Protein AF-A0A0A9X0N5-F1 (afdb_monomer_lite)

Organism: Lygus hesperus (NCBI:txid30085)

Radius of gyration: 35.23 Å; chains: 1; bounding box: 66×44×112 Å

Foldseek 3Di:
DDDDDDDDDDDDDDDDPVVVVVCCCAPPVVCDGNRHHPVVVVVVVVVVVVVVVVVVVVVVVVVVVVVVVDDPPDGPAFACRDPCHQDWDKDKPPQDDPVPNVDPDDDDDLVVCPCVVRLVSVCVVCCCQVPPDPQLVVQEDDDDPVDPPDDPRHDHRDDPVPVPPCDSVNSCVVNVVPHDMDMDTDDGPPHDDDDDLDLVPDDPPPDPVVSVVVVVVCVVCVPVSVVD

Sequence (228 aa):
MGDKKEEFYTRPPKVSGWQSFSTFLWNSETNQFLGRTCSSWAKILLFYFIFYVALISFFFGLLALFYQTLDFHTPKWTLSKSLIGSNPGLGFRPMPPDSHVESTLIWYKMADENYVPWVEKLDEFLKPYTEPSKDTEAHAVNCDYSDTQDGPEKVCKVDVGNWTPCVKESKYNYDKGAPCIFLKLNKIFDWVPEFYNDTEKLPKNMPQDLKDHINGEKNHNAKAVSEM

InterPro domains:
  IPR000402 Sodium/potassium-transporting ATPase subunit beta [PF00287] (17-217)
  IPR000402 Sodium/potassium-transporting ATPase subunit beta [PS00390] (21-41)
  IPR000402 Sodium/potassium-transporting ATPase subunit beta [PTHR11523] (14-208)
  IPR038702 Sodium/potassium-transporting ATPase subunit beta superfamily [G3DSA:2.60.40.1660] (13-227)

Structure (mmCIF, N/CA/C/O backbone):
data_AF-A0A0A9X0N5-F1
#
_entry.id   AF-A0A0A9X0N5-F1
#
loop_
_atom_site.group_PDB
_atom_site.id
_atom_site.type_symbol
_atom_site.label_atom_id
_atom_site.label_alt_id
_atom_site.label_comp_id
_atom_site.label_asym_id
_atom_site.label_entity_id
_atom_site.label_seq_id
_atom_site.pdbx_PDB_ins_code
_atom_site.Cartn_x
_atom_site.Cartn_y
_atom_site.Cartn_z
_atom_site.occupancy
_atom_site.B_iso_or_equiv
_atom_site.auth_seq_id
_atom_site.auth_comp_id
_atom_site.auth_asym_id
_atom_site.auth_atom_id
_atom_site.pdbx_PDB_model_num
ATOM 1 N N . MET A 1 1 ? -35.836 12.467 75.126 1.00 39.03 1 MET A N 1
ATOM 2 C CA . MET A 1 1 ? -34.573 13.159 75.456 1.00 39.03 1 MET A CA 1
ATOM 3 C C . MET A 1 1 ? -33.452 12.138 75.378 1.00 39.03 1 MET A C 1
ATOM 5 O O . MET A 1 1 ? -33.372 11.283 76.245 1.00 39.03 1 MET A O 1
ATOM 9 N N . GLY A 1 2 ? -32.679 12.158 74.293 1.00 42.94 2 GLY A N 1
ATOM 10 C CA . GLY A 1 2 ? -31.473 11.349 74.125 1.00 42.94 2 GLY A CA 1
ATOM 11 C C . GLY A 1 2 ? -30.361 12.294 73.690 1.00 42.94 2 GLY A C 1
ATOM 12 O O . GLY A 1 2 ? -30.475 12.920 72.639 1.00 42.94 2 GLY A O 1
ATOM 13 N N . ASP A 1 3 ? -29.381 12.466 74.566 1.00 45.38 3 ASP A N 1
ATOM 14 C CA . ASP A 1 3 ? -28.315 13.463 74.507 1.00 45.38 3 ASP A CA 1
ATOM 15 C C . ASP A 1 3 ? -27.373 13.182 73.321 1.00 45.38 3 ASP A C 1
ATOM 17 O O . ASP A 1 3 ? -26.755 12.116 73.250 1.00 45.38 3 ASP A O 1
ATOM 21 N N . LYS A 1 4 ? -27.275 14.109 72.359 1.00 49.50 4 LYS A N 1
ATOM 22 C CA . LYS A 1 4 ? -26.260 14.048 71.296 1.00 49.50 4 LYS A CA 1
ATOM 23 C C . LYS A 1 4 ? -24.976 14.656 71.852 1.00 49.50 4 LYS A C 1
ATOM 25 O O . LYS A 1 4 ? -24.860 15.873 71.929 1.00 49.50 4 LYS A O 1
ATOM 30 N N . LYS A 1 5 ? -24.017 13.811 72.231 1.00 50.97 5 LYS A N 1
ATOM 31 C CA . LYS A 1 5 ? -22.661 14.258 72.574 1.00 50.97 5 LYS A CA 1
ATOM 32 C C . LYS A 1 5 ? -21.975 14.790 71.315 1.00 50.97 5 LYS A C 1
ATOM 34 O O . LYS A 1 5 ? -21.793 14.046 70.355 1.00 50.97 5 LYS A O 1
ATOM 39 N N . GLU A 1 6 ? -21.616 16.068 71.326 1.00 56.88 6 GLU A N 1
ATOM 40 C CA . GLU A 1 6 ? -20.751 16.674 70.317 1.00 56.88 6 GLU A CA 1
ATOM 41 C C . GLU A 1 6 ? -19.321 16.135 70.491 1.00 56.88 6 GLU A C 1
ATOM 43 O O . GLU A 1 6 ? -18.693 16.325 71.534 1.00 56.88 6 GLU A O 1
ATOM 48 N N . GLU A 1 7 ? -18.810 15.411 69.493 1.00 64.62 7 GLU A N 1
ATOM 49 C CA . GLU A 1 7 ? -17.412 14.972 69.459 1.00 64.62 7 GLU A CA 1
ATOM 50 C C . GLU A 1 7 ? -16.518 16.132 69.001 1.00 64.62 7 GLU A C 1
ATOM 52 O O . GLU A 1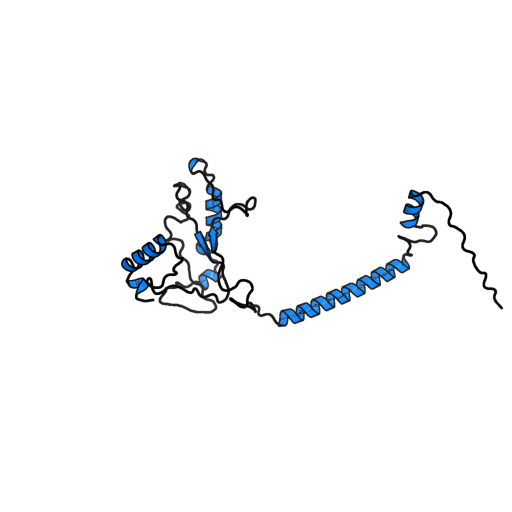 7 ? -16.568 16.577 67.854 1.00 64.62 7 GLU A O 1
ATOM 57 N N . PHE A 1 8 ? -15.684 16.631 69.913 1.00 58.56 8 PHE A N 1
ATOM 58 C CA . PHE A 1 8 ? -14.674 17.646 69.625 1.00 58.56 8 PHE A CA 1
ATOM 59 C C . PHE A 1 8 ? -13.550 17.056 68.759 1.00 58.56 8 PHE A C 1
ATOM 61 O O . PHE A 1 8 ? -12.953 16.038 69.111 1.00 58.56 8 PHE A O 1
ATOM 68 N N . TYR A 1 9 ? -13.220 17.717 67.645 1.00 65.25 9 TYR A N 1
ATOM 69 C CA . TYR A 1 9 ? -12.117 17.317 66.766 1.00 65.25 9 TYR A CA 1
ATOM 70 C C . TYR A 1 9 ? -10.771 17.383 67.506 1.00 65.25 9 TYR A C 1
ATOM 72 O O . TYR A 1 9 ? -10.279 18.463 67.845 1.00 65.25 9 TYR A O 1
ATOM 80 N N . THR A 1 10 ? -10.149 16.229 67.740 1.00 67.06 10 THR A N 1
ATOM 81 C CA . THR A 1 10 ? -8.785 16.127 68.267 1.00 67.06 10 THR A CA 1
ATOM 82 C C . THR A 1 10 ? -7.778 16.151 67.119 1.00 67.06 10 THR A C 1
ATOM 84 O O . THR A 1 10 ? -7.961 15.521 66.078 1.00 67.06 10 THR A O 1
ATOM 87 N N . ARG A 1 11 ? -6.688 16.914 67.283 1.00 65.75 11 ARG A N 1
ATOM 88 C CA . ARG A 1 11 ? -5.618 16.968 66.277 1.00 65.75 11 ARG A CA 1
ATOM 89 C C . ARG A 1 11 ? -4.986 15.571 66.155 1.00 65.75 11 ARG A C 1
ATOM 91 O O . ARG A 1 11 ? -4.564 15.039 67.183 1.00 65.75 11 ARG A O 1
ATOM 98 N N . PRO A 1 12 ? -4.864 15.003 64.940 1.00 70.31 12 PRO A N 1
ATOM 99 C CA . PRO A 1 12 ? -4.267 13.687 64.768 1.00 70.31 12 PRO A CA 1
ATOM 100 C C . PRO A 1 12 ? -2.802 13.679 65.243 1.00 70.31 12 PRO A C 1
ATOM 102 O O . PRO A 1 12 ? -2.110 14.702 65.140 1.00 70.31 12 PRO A O 1
ATOM 105 N N . PRO A 1 13 ? -2.315 12.546 65.777 1.00 75.94 13 PRO A N 1
ATOM 106 C CA . PRO A 1 13 ? -0.942 12.417 66.252 1.00 75.94 13 PRO A CA 1
ATOM 107 C C . PRO A 1 13 ? 0.062 12.657 65.113 1.00 75.94 13 PRO A C 1
ATOM 109 O O . PRO A 1 13 ? -0.155 12.247 63.973 1.00 75.94 13 PRO A O 1
ATOM 112 N N . LYS A 1 14 ? 1.185 13.326 65.414 1.00 71.31 14 LYS A N 1
ATOM 113 C CA . LYS A 1 14 ? 2.281 13.519 64.450 1.00 71.31 14 LYS A CA 1
ATOM 114 C C . LYS A 1 14 ? 2.981 12.176 64.209 1.00 71.31 14 LYS A C 1
ATOM 116 O O . LYS A 1 14 ? 3.791 11.755 65.028 1.00 71.31 14 LYS A O 1
ATOM 121 N N . VAL A 1 15 ? 2.660 11.515 63.099 1.00 79.00 15 VAL A N 1
ATOM 122 C CA . VAL A 1 15 ? 3.277 10.250 62.662 1.00 79.00 15 VAL A CA 1
ATOM 123 C C . VAL A 1 15 ? 4.431 10.491 61.681 1.00 79.00 15 VAL A C 1
ATOM 125 O O . VAL A 1 15 ? 4.446 11.491 60.963 1.00 79.00 15 VAL A O 1
ATOM 128 N N . SER A 1 16 ? 5.408 9.577 61.644 1.00 81.88 16 SER A N 1
ATOM 129 C CA . SER A 1 16 ? 6.510 9.602 60.667 1.00 81.88 16 SER A CA 1
ATOM 130 C C . SER A 1 16 ? 5.977 9.492 59.229 1.00 81.88 16 SER A C 1
ATOM 132 O O . SER A 1 16 ? 4.986 8.803 58.992 1.00 81.88 16 SER A O 1
ATOM 134 N N . GLY A 1 17 ? 6.634 10.124 58.247 1.00 80.19 17 GLY A N 1
ATOM 135 C CA . GLY A 1 17 ? 6.174 10.147 56.848 1.00 80.19 17 GLY A CA 1
ATOM 136 C C . GLY A 1 17 ? 5.946 8.755 56.240 1.00 80.19 17 GLY A C 1
ATOM 137 O O . GLY A 1 17 ? 4.958 8.540 55.544 1.00 80.19 17 GLY A O 1
ATOM 138 N N . TRP A 1 18 ? 6.796 7.782 56.583 1.00 80.00 18 TRP A N 1
ATOM 139 C CA . TRP A 1 18 ? 6.638 6.387 56.152 1.00 80.00 18 TRP A CA 1
ATOM 140 C C . TRP A 1 18 ? 5.454 5.682 56.825 1.00 80.00 18 TRP A C 1
ATOM 142 O O . TRP A 1 18 ? 4.722 4.936 56.182 1.00 80.00 18 TRP A O 1
ATOM 152 N N . GLN A 1 19 ? 5.228 5.949 58.113 1.00 79.00 19 GLN A N 1
ATOM 153 C CA . GLN A 1 19 ? 4.068 5.419 58.833 1.00 79.00 19 GLN A CA 1
ATOM 154 C C . GLN A 1 19 ? 2.772 6.014 58.277 1.00 79.00 19 GLN A C 1
ATOM 156 O O . GLN A 1 19 ? 1.811 5.285 58.077 1.00 79.00 19 GLN A O 1
ATOM 161 N N . SER A 1 20 ? 2.771 7.305 57.938 1.00 79.31 20 SER A N 1
ATOM 162 C CA . SER A 1 20 ? 1.647 7.966 57.270 1.00 79.31 20 SER A CA 1
ATOM 163 C C . SER A 1 20 ? 1.337 7.332 55.908 1.00 79.31 20 SER A C 1
ATOM 165 O O . SER A 1 20 ? 0.184 7.027 55.615 1.00 79.31 20 SER A O 1
ATOM 167 N N . PHE A 1 21 ? 2.367 7.059 55.099 1.00 82.50 21 PHE A N 1
ATOM 168 C CA . PHE A 1 21 ? 2.211 6.404 53.798 1.00 82.50 21 PHE A CA 1
ATOM 169 C C . PHE A 1 21 ? 1.719 4.953 53.915 1.00 82.50 21 PHE A C 1
ATOM 171 O O . PHE A 1 21 ? 0.799 4.556 53.203 1.00 82.50 21 PHE A O 1
ATOM 178 N N . SER A 1 22 ? 2.284 4.176 54.842 1.00 82.19 22 SER A N 1
ATOM 179 C CA . SER A 1 22 ? 1.866 2.792 55.097 1.00 82.19 22 SER A CA 1
ATOM 180 C C . SER A 1 22 ? 0.405 2.724 55.560 1.00 82.19 22 SER A C 1
ATOM 182 O O . SER A 1 22 ? -0.388 1.976 54.991 1.00 82.19 22 SER A O 1
ATOM 184 N N . THR A 1 23 ? 0.015 3.582 56.510 1.00 79.06 23 THR A N 1
ATOM 185 C CA . THR A 1 23 ? -1.369 3.683 57.000 1.00 79.06 23 THR A CA 1
ATOM 186 C C . THR A 1 23 ? -2.331 4.214 55.932 1.00 79.06 23 THR A C 1
ATOM 188 O O . THR A 1 23 ? -3.498 3.830 55.917 1.00 79.06 23 THR A O 1
ATOM 191 N N . PHE A 1 24 ? -1.869 5.073 55.015 1.00 82.88 24 PHE A N 1
ATOM 192 C CA . PHE A 1 24 ? -2.656 5.519 53.861 1.00 82.88 24 PHE A CA 1
ATOM 193 C C . PHE A 1 24 ? -2.931 4.374 52.877 1.00 82.88 24 PHE A C 1
ATOM 195 O O . PHE A 1 24 ? -4.056 4.239 52.391 1.00 82.88 24 PHE A O 1
ATOM 202 N N . LEU A 1 25 ? -1.923 3.542 52.595 1.00 87.19 25 LEU A N 1
ATOM 203 C CA . LEU A 1 25 ? -2.051 2.408 51.683 1.00 87.19 25 LEU A CA 1
ATOM 204 C C . LEU A 1 25 ? -2.952 1.318 52.274 1.00 87.19 25 LEU A C 1
ATOM 206 O O . LEU A 1 25 ? -3.898 0.885 51.614 1.00 87.19 25 LEU A O 1
ATOM 210 N N . TRP A 1 26 ? -2.711 0.932 53.527 1.00 86.50 26 TRP A N 1
ATOM 211 C CA . TRP A 1 26 ? -3.535 -0.021 54.262 1.00 86.50 26 TRP A CA 1
ATOM 212 C C . TRP A 1 26 ? -3.659 0.372 55.736 1.00 86.50 26 TRP A C 1
ATOM 214 O O . TRP A 1 26 ? -2.692 0.334 56.498 1.00 86.50 26 TRP A O 1
ATOM 224 N N . ASN A 1 27 ? -4.879 0.688 56.161 1.00 84.44 27 ASN A N 1
ATOM 225 C CA . ASN A 1 27 ? -5.202 0.925 57.559 1.00 84.44 27 ASN A CA 1
ATOM 226 C C . ASN A 1 27 ? -5.850 -0.335 58.152 1.00 84.44 27 ASN A C 1
ATOM 228 O O . ASN A 1 27 ? -7.034 -0.601 57.931 1.00 84.44 27 ASN A O 1
ATOM 232 N N . SER A 1 28 ? -5.069 -1.096 58.924 1.00 80.75 28 SER A N 1
ATOM 233 C CA . SER A 1 28 ? -5.525 -2.339 59.561 1.00 80.75 28 SER A CA 1
ATOM 234 C C . SER A 1 28 ? -6.538 -2.122 60.693 1.00 80.75 28 SER A C 1
ATOM 236 O O . SER A 1 28 ? -7.260 -3.057 61.026 1.00 80.75 28 SER A O 1
ATOM 238 N N . GLU A 1 29 ? -6.603 -0.930 61.294 1.00 80.75 29 GLU A N 1
ATOM 239 C CA . GLU A 1 29 ? -7.533 -0.632 62.397 1.00 80.75 29 GLU A CA 1
ATOM 240 C C . GLU A 1 29 ? -8.952 -0.382 61.877 1.00 80.75 29 GLU A C 1
ATOM 242 O O . GLU A 1 29 ? -9.936 -0.809 62.477 1.00 80.75 29 GLU A O 1
ATOM 247 N N . THR A 1 30 ? -9.062 0.281 60.725 1.00 77.88 30 THR A N 1
ATOM 248 C CA . THR A 1 30 ? -10.348 0.631 60.096 1.00 77.88 30 THR A CA 1
ATOM 249 C C . THR A 1 30 ? -10.696 -0.248 58.890 1.00 77.88 30 THR A C 1
ATOM 251 O O . THR A 1 30 ? -11.763 -0.075 58.298 1.00 77.88 30 THR A O 1
ATOM 254 N N . ASN A 1 31 ? -9.828 -1.206 58.533 1.00 80.44 31 ASN A N 1
ATOM 255 C CA . ASN A 1 31 ? -9.927 -2.063 57.343 1.00 80.44 31 ASN A CA 1
ATOM 256 C C . ASN A 1 31 ? -10.151 -1.257 56.048 1.00 80.44 31 ASN A C 1
ATOM 258 O O . ASN A 1 31 ? -11.045 -1.552 55.242 1.00 80.44 31 ASN A O 1
ATOM 262 N N . GLN A 1 32 ? -9.353 -0.201 55.867 1.00 86.88 32 GLN A N 1
ATOM 263 C CA . GLN A 1 32 ? -9.414 0.682 54.703 1.00 86.88 32 GLN A CA 1
ATOM 264 C C . GLN A 1 32 ? -8.172 0.519 53.825 1.00 86.88 32 GLN A C 1
ATOM 266 O O . GLN A 1 32 ? -7.047 0.571 54.311 1.00 86.88 32 GLN A O 1
ATOM 271 N N . PHE A 1 33 ? -8.383 0.379 52.519 1.00 87.44 33 PHE A N 1
ATOM 272 C CA . PHE A 1 33 ? -7.337 0.393 51.499 1.00 87.44 33 PHE A CA 1
ATOM 273 C C . PHE A 1 33 ? -7.411 1.715 50.732 1.00 87.44 33 PHE A C 1
ATOM 275 O O . PHE A 1 33 ? -8.490 2.071 50.243 1.00 87.44 33 PHE A O 1
ATOM 282 N N . LEU A 1 34 ? -6.300 2.455 50.643 1.00 87.69 34 LEU A N 1
ATOM 283 C CA . LEU A 1 34 ? -6.242 3.786 50.010 1.00 87.69 34 LEU A CA 1
ATOM 284 C C . LEU A 1 34 ? -7.361 4.734 50.495 1.00 87.69 34 LEU A C 1
ATOM 286 O O . LEU A 1 34 ? -8.017 5.420 49.709 1.00 87.69 34 LEU A O 1
ATOM 290 N N . GLY A 1 35 ? -7.631 4.717 51.804 1.00 82.50 35 GLY A N 1
ATOM 291 C CA . GLY A 1 35 ? -8.644 5.566 52.443 1.00 82.50 35 GLY A CA 1
ATOM 292 C C . GLY A 1 35 ? -10.107 5.169 52.197 1.00 82.50 35 GLY A C 1
ATOM 293 O O . GLY A 1 35 ? -11.004 5.968 52.471 1.00 82.50 35 GLY A O 1
ATOM 294 N N . ARG A 1 36 ? -10.394 3.964 51.676 1.00 86.62 36 ARG A N 1
ATOM 295 C CA . ARG A 1 36 ? -11.770 3.458 51.507 1.00 86.62 36 ARG A CA 1
ATOM 296 C C . ARG A 1 36 ? -11.930 2.025 52.004 1.00 86.62 36 ARG A C 1
ATOM 298 O O . ARG A 1 36 ? -11.031 1.202 51.887 1.00 86.62 36 ARG A O 1
ATOM 305 N N . THR A 1 37 ? -13.111 1.703 52.527 1.00 90.56 37 THR A N 1
ATOM 306 C CA . THR A 1 37 ? -13.453 0.331 52.935 1.00 90.56 37 THR A CA 1
ATOM 307 C C . THR A 1 37 ? -13.612 -0.585 51.719 1.00 90.56 37 THR A C 1
ATOM 309 O O . THR A 1 37 ? -13.973 -0.128 50.631 1.00 90.56 37 THR A O 1
ATOM 312 N N . CYS A 1 38 ? -13.422 -1.896 51.904 1.00 86.44 38 CYS A N 1
ATOM 313 C CA . CYS A 1 38 ? -13.631 -2.898 50.848 1.00 86.44 38 CYS A CA 1
ATOM 314 C C . CYS A 1 38 ? -15.038 -2.803 50.215 1.00 86.44 38 CYS A C 1
ATOM 316 O O . CYS A 1 38 ? -15.181 -2.842 48.996 1.00 86.44 38 CYS A O 1
ATOM 318 N N . SER A 1 39 ? -16.079 -2.553 51.022 1.00 87.31 39 SER A N 1
ATOM 319 C CA . SER A 1 39 ? -17.448 -2.342 50.519 1.00 87.31 39 SER A CA 1
ATOM 320 C C . SER A 1 39 ? -17.567 -1.109 49.612 1.00 87.31 39 SER A C 1
ATOM 322 O O . SER A 1 39 ? -18.285 -1.141 48.614 1.00 87.31 39 SER A O 1
ATOM 324 N N . SER A 1 40 ? -16.859 -0.020 49.933 1.00 91.31 40 SER A N 1
ATOM 325 C CA . SER A 1 40 ? -16.827 1.182 49.093 1.00 91.31 40 SER A CA 1
ATOM 326 C C . SER A 1 40 ? -16.096 0.912 47.778 1.00 91.31 40 SER A C 1
ATOM 328 O O . SER A 1 40 ? -16.619 1.241 46.716 1.00 91.31 40 SER A O 1
ATOM 330 N N . TRP A 1 41 ? -14.951 0.223 47.826 1.00 93.00 41 TRP A N 1
ATOM 331 C CA . TRP A 1 41 ? -14.232 -0.224 46.628 1.00 93.00 41 TRP A CA 1
ATOM 332 C C . TRP A 1 41 ? -15.090 -1.105 45.722 1.00 93.00 41 TRP A C 1
ATOM 334 O O . TRP A 1 41 ? -15.182 -0.826 44.530 1.00 93.00 41 TRP A O 1
ATOM 344 N N . ALA A 1 42 ? -15.786 -2.098 46.278 1.00 93.56 42 ALA A N 1
ATOM 345 C CA . ALA A 1 42 ? -16.684 -2.958 45.512 1.00 93.56 42 ALA A CA 1
ATOM 346 C C . ALA A 1 42 ? -17.798 -2.158 44.814 1.00 93.56 42 ALA A C 1
ATOM 348 O O . ALA A 1 42 ? -18.073 -2.388 43.640 1.00 93.56 42 ALA A O 1
ATOM 349 N N . LYS A 1 43 ? -18.396 -1.168 45.495 1.00 94.81 43 LYS A N 1
ATOM 350 C CA . LYS A 1 43 ? -19.415 -0.281 44.901 1.00 94.81 43 LYS A CA 1
ATOM 351 C C . LYS A 1 43 ? -18.851 0.576 43.767 1.00 94.81 43 LYS A C 1
ATOM 353 O O . LYS A 1 43 ? -19.505 0.716 42.740 1.00 94.81 43 LYS A O 1
ATOM 358 N N . ILE A 1 44 ? -17.649 1.131 43.939 1.00 95.56 44 ILE A N 1
ATOM 359 C CA . ILE A 1 44 ? -16.972 1.938 42.910 1.00 95.56 44 ILE A CA 1
ATOM 360 C C . ILE A 1 44 ? -16.648 1.078 41.691 1.00 95.56 44 ILE A C 1
ATOM 362 O O . ILE A 1 44 ? -16.948 1.473 40.569 1.00 95.56 44 ILE A O 1
ATOM 366 N N . LEU A 1 45 ? -16.056 -0.099 41.905 1.00 95.75 45 LEU A N 1
ATOM 367 C CA . LEU A 1 45 ? -15.692 -1.014 40.828 1.00 95.75 45 LEU A CA 1
ATOM 368 C C . LEU A 1 45 ? -16.930 -1.508 40.081 1.00 95.75 45 LEU A C 1
ATOM 370 O O . LEU A 1 45 ? -16.932 -1.495 38.856 1.00 95.75 45 LEU A O 1
ATOM 374 N N . LEU A 1 46 ? -18.001 -1.865 40.796 1.00 96.88 46 LEU A N 1
ATOM 375 C CA . LEU A 1 46 ? -19.271 -2.249 40.183 1.00 96.88 46 LEU A CA 1
ATOM 376 C C . LEU A 1 46 ? -19.880 -1.098 39.371 1.00 96.88 46 LEU A C 1
ATOM 378 O O . LEU A 1 46 ? -20.331 -1.316 38.249 1.00 96.88 46 LEU A O 1
ATOM 382 N N . PHE A 1 47 ? -19.860 0.125 39.909 1.00 97.31 47 PHE A N 1
ATOM 383 C CA . PHE A 1 47 ? -20.321 1.313 39.194 1.00 97.31 47 PHE A CA 1
ATOM 384 C C . PHE A 1 47 ? -19.539 1.518 37.894 1.00 97.31 47 PHE A C 1
ATOM 386 O O . PHE A 1 47 ? -20.150 1.624 36.834 1.00 97.31 47 PHE A O 1
ATOM 393 N N . TYR A 1 48 ? -18.203 1.525 37.956 1.00 97.88 48 TYR A N 1
ATOM 394 C CA . TYR A 1 48 ? -17.375 1.711 36.765 1.00 97.88 48 TYR A CA 1
ATOM 395 C C . TYR A 1 48 ? -17.521 0.557 35.780 1.00 97.88 48 TYR A C 1
ATOM 397 O O . TYR A 1 48 ? -17.556 0.800 34.580 1.00 97.88 48 TYR A O 1
ATOM 405 N N . PHE A 1 49 ? -17.664 -0.677 36.259 1.00 98.06 49 PHE A N 1
ATOM 406 C CA . PHE A 1 49 ? -17.918 -1.825 35.399 1.00 98.06 49 PHE A CA 1
ATOM 407 C C . PHE A 1 49 ? -19.208 -1.638 34.593 1.00 98.06 49 PHE A C 1
ATOM 409 O O . PHE A 1 49 ? -19.173 -1.687 33.367 1.00 98.06 49 PHE A O 1
ATOM 416 N N . ILE A 1 50 ? -20.329 -1.339 35.258 1.00 98.38 50 ILE A N 1
ATOM 417 C CA . ILE A 1 50 ? -21.618 -1.110 34.584 1.00 98.38 50 ILE A CA 1
ATOM 418 C C . ILE A 1 50 ? -21.533 0.107 33.656 1.00 98.38 50 ILE A C 1
ATOM 420 O O . ILE A 1 50 ? -21.988 0.047 32.515 1.00 98.38 50 ILE A O 1
ATOM 424 N N . PHE A 1 51 ? -20.924 1.197 34.125 1.00 98.31 51 PHE A N 1
ATOM 425 C CA . PHE A 1 51 ? -20.753 2.421 33.348 1.00 98.31 51 PHE A CA 1
ATOM 426 C C . PHE A 1 51 ? -19.966 2.174 32.056 1.00 98.31 51 PHE A C 1
ATOM 428 O O . PHE A 1 51 ? -20.425 2.552 30.980 1.00 98.31 51 PHE A O 1
ATOM 435 N N . TYR A 1 52 ? -18.816 1.498 32.133 1.00 98.38 52 TYR A N 1
ATOM 436 C CA . TYR A 1 52 ? -18.005 1.202 30.955 1.00 98.38 52 TYR A CA 1
ATOM 437 C C . TYR A 1 52 ? -18.664 0.173 30.040 1.00 98.38 52 TYR A C 1
ATOM 439 O O . TYR A 1 52 ? -18.584 0.333 28.826 1.00 98.38 52 TYR A O 1
ATOM 447 N N . VAL A 1 53 ? -19.378 -0.825 30.572 1.00 98.56 53 VAL A N 1
ATOM 448 C CA . VAL A 1 53 ? -20.178 -1.745 29.745 1.00 98.56 53 VAL A CA 1
ATOM 449 C C . VAL A 1 53 ? -21.245 -0.981 28.956 1.00 98.56 53 VAL A C 1
ATOM 451 O O . VAL A 1 53 ? -21.392 -1.204 27.752 1.00 98.56 53 VAL A O 1
ATOM 454 N N . ALA A 1 54 ? -21.952 -0.042 29.591 1.00 98.44 54 ALA A N 1
ATOM 455 C CA . ALA A 1 54 ? -22.940 0.795 28.915 1.00 98.44 54 ALA A CA 1
ATOM 456 C C . ALA A 1 54 ? -22.293 1.713 27.863 1.00 98.44 54 ALA A C 1
ATOM 458 O O . ALA A 1 54 ? -22.796 1.809 26.744 1.00 98.44 54 ALA A O 1
ATOM 459 N N . LEU A 1 55 ? -21.154 2.336 28.185 1.00 98.44 55 LEU A N 1
ATOM 460 C CA . LEU A 1 55 ? -20.422 3.213 27.268 1.00 98.44 55 LEU A CA 1
ATOM 461 C C . LEU A 1 55 ? -19.904 2.456 26.036 1.00 98.44 55 LEU A C 1
ATOM 463 O O . LEU A 1 55 ? -20.069 2.923 24.910 1.00 98.44 55 LEU A O 1
ATOM 467 N N . ILE A 1 56 ? -19.325 1.271 26.243 1.00 98.50 56 ILE A N 1
ATOM 468 C CA . ILE A 1 56 ? -18.849 0.386 25.174 1.00 98.50 56 ILE A CA 1
ATOM 469 C C . ILE A 1 56 ? -20.023 -0.051 24.294 1.00 98.50 56 ILE A C 1
ATOM 471 O O . ILE A 1 56 ? -19.933 0.024 23.071 1.00 98.50 56 ILE A O 1
ATOM 475 N N . SER A 1 57 ? -21.145 -0.447 24.900 1.00 98.38 57 SER 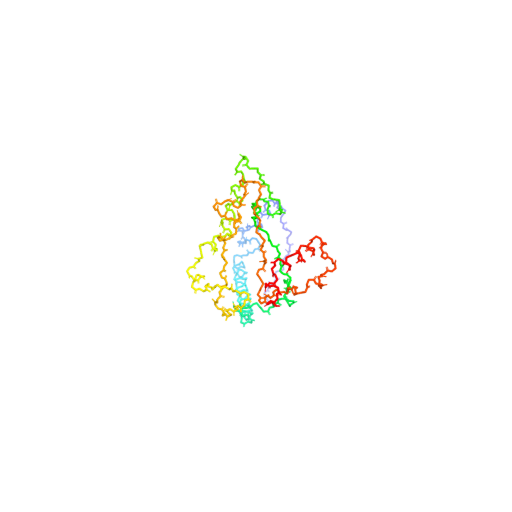A N 1
ATOM 476 C CA . SER A 1 57 ? -22.347 -0.852 24.160 1.00 98.38 57 SER A CA 1
ATOM 477 C C . SER A 1 57 ? -22.916 0.297 23.325 1.00 98.38 57 SER A C 1
ATOM 479 O O . SER A 1 57 ? -23.280 0.096 22.169 1.00 98.38 57 SER A O 1
ATOM 481 N N . PHE A 1 58 ? -22.941 1.515 23.871 1.00 98.38 58 PHE A N 1
ATOM 482 C CA . PHE A 1 58 ? -23.351 2.713 23.140 1.00 98.38 58 PHE A CA 1
ATOM 483 C C . PHE A 1 58 ? -22.414 3.009 21.963 1.00 98.38 58 PHE A C 1
ATOM 485 O O . PHE A 1 58 ? -22.884 3.223 20.847 1.00 98.38 58 PHE A O 1
ATOM 492 N N . PHE A 1 59 ? -21.097 2.952 22.180 1.00 98.38 59 PHE A N 1
ATOM 493 C CA . PHE A 1 59 ? -20.105 3.137 21.121 1.00 98.38 59 PHE A CA 1
ATOM 494 C C . PHE A 1 59 ? -20.258 2.099 20.002 1.00 98.38 59 PHE A C 1
ATOM 496 O O . PHE A 1 59 ? -20.310 2.472 18.832 1.00 98.38 59 PHE A O 1
ATOM 503 N N . PHE A 1 60 ? -20.397 0.813 20.341 1.00 98.31 60 PHE A N 1
ATOM 504 C CA . PHE A 1 60 ? -20.627 -0.232 19.342 1.00 98.31 60 PHE A CA 1
ATOM 505 C C . PHE A 1 60 ? -21.973 -0.077 18.632 1.00 98.31 60 PHE A C 1
ATOM 507 O O . PHE A 1 60 ? -22.045 -0.345 17.438 1.00 98.31 60 PHE A O 1
ATOM 514 N N . GLY A 1 61 ? -23.013 0.406 19.317 1.00 98.19 61 GLY A N 1
ATOM 515 C CA . GLY A 1 61 ? -24.289 0.752 18.690 1.00 98.19 61 GLY A CA 1
ATOM 516 C C . GLY A 1 61 ? -24.141 1.859 17.642 1.00 98.19 61 GLY A C 1
ATOM 517 O O . GLY A 1 61 ? -24.609 1.707 16.515 1.00 98.19 61 GLY A O 1
ATOM 518 N N . LEU A 1 62 ? -23.427 2.941 17.973 1.00 97.94 62 LEU A N 1
ATOM 519 C CA . LEU A 1 62 ? -23.113 4.010 17.017 1.00 97.94 62 LEU A CA 1
ATOM 520 C C . LEU A 1 62 ? -22.258 3.504 15.851 1.00 97.94 62 LEU A C 1
ATOM 522 O O . LEU A 1 62 ? -22.523 3.843 14.699 1.00 97.94 62 LEU A O 1
ATOM 526 N N . LEU A 1 63 ? -21.255 2.675 16.141 1.00 97.31 63 LEU A N 1
ATOM 527 C CA . LEU A 1 63 ? -20.379 2.104 15.126 1.00 97.31 63 LEU A CA 1
ATOM 528 C C . LEU A 1 63 ? -21.152 1.167 14.185 1.00 97.31 63 LEU A C 1
ATOM 530 O O . LEU A 1 63 ? -20.960 1.228 12.974 1.00 97.31 63 LEU A O 1
ATOM 534 N N . ALA A 1 64 ? -22.065 0.350 14.714 1.00 96.88 64 ALA A N 1
ATOM 535 C CA . ALA A 1 64 ? -22.922 -0.523 13.919 1.00 96.88 64 ALA A CA 1
ATOM 536 C C . ALA A 1 64 ? -23.824 0.283 12.977 1.00 96.88 64 ALA A C 1
ATOM 538 O O . ALA A 1 64 ? -23.903 -0.042 11.795 1.00 96.88 64 ALA A O 1
ATOM 539 N N . LEU A 1 65 ? -24.444 1.364 13.465 1.00 96.94 65 LEU A N 1
ATOM 540 C CA . LEU A 1 65 ? -25.226 2.277 12.623 1.00 96.94 65 LEU A CA 1
ATOM 541 C C . LEU A 1 65 ? -24.365 2.931 11.539 1.00 96.94 65 LEU A C 1
ATOM 543 O O . LEU A 1 65 ? -24.801 3.035 10.397 1.00 96.94 65 LEU A O 1
ATOM 547 N N . PHE A 1 66 ? -23.138 3.334 11.869 1.00 95.81 66 PHE A N 1
ATOM 548 C CA . PHE A 1 66 ? -22.200 3.878 10.892 1.00 95.81 66 PHE A CA 1
ATOM 549 C C . PHE A 1 66 ? -21.858 2.861 9.792 1.00 95.81 66 PHE A C 1
ATOM 551 O O . PHE A 1 66 ? -21.909 3.217 8.614 1.00 95.81 66 PHE A O 1
ATOM 558 N N . TYR A 1 67 ? -21.597 1.596 10.144 1.00 95.62 67 TYR A N 1
ATOM 559 C CA . TYR A 1 67 ? -21.320 0.530 9.172 1.00 95.62 67 TYR A CA 1
ATOM 560 C C . TYR A 1 67 ? -22.489 0.253 8.223 1.00 95.62 67 TYR A C 1
ATOM 562 O O . TYR A 1 67 ? -22.243 -0.078 7.070 1.00 95.62 67 TYR A O 1
ATOM 570 N N . GLN A 1 68 ? -23.743 0.462 8.646 1.00 94.50 68 GLN A N 1
ATOM 571 C CA . GLN A 1 68 ? -24.896 0.383 7.732 1.00 94.50 68 GLN A CA 1
ATOM 572 C C . GLN A 1 68 ? -24.871 1.459 6.632 1.00 94.50 68 GLN A C 1
ATOM 574 O O . GLN A 1 68 ? -25.588 1.345 5.644 1.00 94.50 68 GLN A O 1
ATOM 579 N N . THR A 1 69 ? -24.075 2.523 6.790 1.00 93.31 69 THR A N 1
ATOM 580 C CA . THR A 1 69 ? -23.950 3.604 5.794 1.00 93.31 69 THR A CA 1
ATOM 581 C C . THR A 1 69 ? -22.776 3.422 4.832 1.00 93.31 69 THR A C 1
ATOM 583 O O . THR A 1 69 ? -22.533 4.310 4.005 1.00 93.31 69 THR A O 1
ATOM 586 N N . LEU A 1 70 ? -22.025 2.325 4.971 1.00 93.38 70 LEU A N 1
ATOM 587 C CA . LEU A 1 70 ? -20.861 2.010 4.154 1.00 93.38 70 LEU A CA 1
ATOM 588 C C . LEU A 1 70 ? -21.189 0.913 3.143 1.00 93.38 70 LEU A C 1
ATOM 590 O O . LEU A 1 70 ? -21.893 -0.045 3.445 1.00 93.38 70 LEU A O 1
ATOM 594 N N . ASP A 1 71 ? -20.628 1.067 1.952 1.00 91.69 71 ASP A N 1
ATOM 595 C CA . ASP A 1 71 ? -20.599 0.039 0.921 1.00 91.69 71 ASP A CA 1
ATOM 596 C C . ASP A 1 71 ? -19.296 -0.772 1.071 1.00 91.69 71 ASP A C 1
ATOM 598 O O . ASP A 1 71 ? -18.240 -0.208 1.367 1.00 91.69 71 ASP A O 1
ATOM 602 N N . PHE A 1 72 ? -19.369 -2.099 0.929 1.00 90.69 72 PHE A N 1
ATOM 603 C CA . PHE A 1 72 ? -18.211 -2.990 1.103 1.00 90.69 72 PHE A CA 1
ATOM 604 C C . PHE A 1 72 ? -17.349 -3.140 -0.155 1.00 90.69 72 PHE A C 1
ATOM 606 O O . PHE A 1 72 ? -16.226 -3.638 -0.067 1.00 90.69 72 PHE A O 1
ATOM 613 N N . HIS A 1 73 ? -17.851 -2.724 -1.313 1.00 89.56 73 HIS A N 1
ATOM 614 C CA . HIS A 1 73 ? -17.166 -2.835 -2.596 1.00 89.56 73 HIS A CA 1
ATOM 615 C C . HIS A 1 73 ? -16.567 -1.505 -3.044 1.00 89.56 73 HIS A C 1
ATOM 617 O O . HIS A 1 73 ? -15.550 -1.499 -3.739 1.00 89.56 73 HIS A O 1
ATOM 623 N N . THR A 1 74 ? -17.168 -0.385 -2.640 1.00 90.81 74 THR A N 1
ATOM 624 C CA . THR A 1 74 ? -16.790 0.942 -3.127 1.00 90.81 74 THR A CA 1
ATOM 625 C C . THR A 1 74 ? -16.581 1.944 -1.988 1.00 90.81 74 THR A C 1
ATOM 627 O O . THR A 1 74 ? -17.336 1.975 -1.012 1.00 90.81 74 THR A O 1
ATOM 630 N N . PRO A 1 75 ? -15.549 2.802 -2.065 1.00 92.31 75 PRO A N 1
ATOM 631 C CA . PRO A 1 75 ? -15.364 3.852 -1.079 1.00 92.31 75 PRO A CA 1
ATOM 632 C C . PRO A 1 75 ? -16.398 4.966 -1.287 1.00 92.31 75 PRO A C 1
ATOM 634 O O . PRO A 1 75 ? -16.606 5.453 -2.394 1.00 92.31 75 PRO A O 1
ATOM 637 N N . LYS A 1 76 ? -16.999 5.443 -0.192 1.00 90.81 76 LYS A N 1
ATOM 638 C CA . LYS A 1 76 ? -18.036 6.494 -0.212 1.00 90.81 76 LYS A CA 1
ATOM 639 C C . LYS A 1 76 ? -17.597 7.801 -0.884 1.00 90.81 76 LYS A C 1
ATOM 641 O O . LYS A 1 76 ? -18.414 8.502 -1.476 1.00 90.81 76 LYS A O 1
ATOM 646 N N . TRP A 1 77 ? -16.320 8.150 -0.754 1.00 92.12 77 TRP A N 1
ATOM 647 C CA . TRP A 1 77 ? -15.731 9.339 -1.359 1.00 92.12 77 TRP A CA 1
ATOM 648 C C . TRP A 1 77 ? -14.617 8.907 -2.304 1.00 92.12 77 TRP A C 1
ATOM 650 O O . TRP A 1 77 ? -13.616 8.347 -1.861 1.00 92.12 77 TRP A O 1
ATOM 660 N N . THR A 1 78 ? -14.785 9.192 -3.591 1.00 91.25 78 THR A N 1
ATOM 661 C CA . THR A 1 78 ? -13.830 8.868 -4.656 1.00 91.25 78 THR A CA 1
ATOM 662 C C . THR A 1 78 ? -13.217 10.134 -5.250 1.00 91.25 78 THR A C 1
ATOM 664 O O . THR A 1 78 ? -13.800 11.223 -5.184 1.00 91.25 78 THR A O 1
ATOM 667 N N . LEU A 1 79 ? -12.026 9.986 -5.837 1.00 89.75 79 LEU A N 1
ATOM 668 C CA . LEU A 1 79 ? -11.344 11.009 -6.635 1.00 89.75 79 LEU A CA 1
ATOM 669 C C . LEU A 1 79 ? -11.287 12.372 -5.923 1.00 89.75 79 LEU A C 1
ATOM 671 O O . LEU A 1 79 ? -10.857 12.448 -4.774 1.00 89.75 79 LEU A O 1
ATOM 675 N N . SER A 1 80 ? -11.742 13.443 -6.575 1.00 88.56 80 SER A N 1
ATOM 676 C CA . SER A 1 80 ? -11.712 14.819 -6.063 1.00 88.56 80 SER A CA 1
ATOM 677 C C . SER A 1 80 ? -12.539 15.049 -4.793 1.00 88.56 80 SER A C 1
ATOM 679 O O . SER A 1 80 ? -12.290 16.018 -4.081 1.00 88.56 80 SER A O 1
ATOM 681 N N . LYS A 1 81 ? -13.502 14.170 -4.479 1.00 89.69 81 LYS A N 1
ATOM 682 C CA . LYS A 1 81 ? -14.263 14.219 -3.216 1.00 89.69 81 LYS A CA 1
ATOM 683 C C . LYS A 1 81 ? -13.538 13.516 -2.068 1.00 89.69 81 LYS A C 1
ATOM 685 O O . LYS A 1 81 ? -13.935 13.658 -0.915 1.00 89.69 81 LYS A O 1
ATOM 690 N N . SER A 1 82 ? -12.520 12.722 -2.386 1.00 90.06 82 SER A N 1
ATOM 691 C CA . SER A 1 82 ? -11.686 12.022 -1.416 1.00 90.06 82 SER A CA 1
ATOM 692 C C . SER A 1 82 ? -10.466 12.862 -1.033 1.00 90.06 82 SER A C 1
ATOM 694 O O . SER A 1 82 ? -10.034 13.735 -1.782 1.00 90.06 82 SER A O 1
ATOM 696 N N . LEU A 1 83 ? -9.859 12.546 0.112 1.00 86.50 83 LEU A N 1
ATOM 697 C CA . LEU A 1 83 ? -8.595 13.156 0.536 1.00 86.50 83 LEU A CA 1
ATOM 698 C C . LEU A 1 83 ? -7.423 12.821 -0.409 1.00 86.50 83 LEU A C 1
ATOM 700 O O . LEU A 1 83 ? -6.462 13.577 -0.482 1.00 86.50 83 LEU A O 1
ATOM 704 N N . ILE A 1 84 ? -7.499 11.690 -1.119 1.00 84.94 84 ILE A N 1
ATOM 705 C CA . ILE A 1 84 ? -6.448 11.211 -2.029 1.00 84.94 84 ILE A CA 1
ATOM 706 C C . ILE A 1 84 ? -6.427 12.048 -3.319 1.00 84.94 84 ILE A C 1
ATOM 708 O O . ILE A 1 84 ? -5.366 12.267 -3.900 1.00 84.94 84 ILE A O 1
ATOM 712 N N . GLY A 1 85 ? -7.587 12.553 -3.749 1.00 87.38 85 GLY A N 1
ATOM 713 C CA . GLY A 1 85 ? -7.737 13.299 -4.996 1.00 87.38 85 GLY A CA 1
ATOM 714 C C . GLY A 1 85 ? -7.749 12.407 -6.243 1.00 87.38 85 GLY A C 1
ATOM 715 O O . GLY A 1 85 ? -7.961 11.198 -6.173 1.00 87.38 85 GLY A O 1
ATOM 716 N N . SER A 1 86 ? -7.554 13.028 -7.409 1.00 88.00 86 SER A N 1
ATOM 717 C CA . SER A 1 86 ? -7.513 12.371 -8.727 1.00 88.00 86 SER A CA 1
ATOM 718 C C . SER A 1 86 ? -6.097 12.210 -9.294 1.00 88.00 86 SER A C 1
ATOM 720 O O . SER A 1 86 ? -5.941 11.781 -10.435 1.00 88.00 86 SER A O 1
ATOM 722 N N . ASN A 1 87 ? -5.066 12.559 -8.519 1.00 89.62 87 ASN A N 1
ATOM 723 C CA . ASN A 1 87 ? -3.671 12.446 -8.931 1.00 89.62 87 ASN A CA 1
ATOM 724 C C . ASN A 1 87 ? -3.002 11.284 -8.173 1.00 89.62 87 ASN A C 1
ATOM 726 O O . ASN A 1 87 ? -2.704 11.436 -6.984 1.00 89.62 87 ASN A O 1
ATOM 730 N N . PRO A 1 88 ? -2.810 10.112 -8.804 1.00 92.12 88 PRO A N 1
ATOM 731 C CA . PRO A 1 88 ? -2.194 8.973 -8.144 1.00 92.12 88 PRO A CA 1
ATOM 732 C C . PRO A 1 88 ? -0.728 9.245 -7.818 1.00 92.12 88 PRO A C 1
ATOM 734 O O . PRO A 1 88 ? 0.039 9.750 -8.632 1.00 92.12 88 PRO A O 1
ATOM 737 N N . GLY A 1 89 ? -0.316 8.833 -6.620 1.00 91.88 89 GLY A N 1
ATOM 738 C CA . GLY A 1 89 ? 1.100 8.789 -6.274 1.00 91.88 89 GLY A CA 1
ATOM 739 C C . GLY A 1 89 ? 1.866 7.826 -7.185 1.00 91.88 89 GLY A C 1
ATOM 740 O O . GLY A 1 89 ? 1.343 6.778 -7.572 1.00 91.88 89 GLY A O 1
ATOM 741 N N . LEU A 1 90 ? 3.117 8.170 -7.490 1.00 93.00 90 LEU A N 1
ATOM 742 C CA . LEU A 1 90 ? 4.046 7.330 -8.239 1.00 93.00 90 LEU A CA 1
ATOM 743 C C . LEU A 1 90 ? 5.122 6.793 -7.291 1.00 93.00 90 LEU A C 1
ATOM 745 O O . LEU A 1 90 ? 5.873 7.562 -6.693 1.00 93.00 90 LEU A O 1
ATOM 749 N N . GLY A 1 91 ? 5.190 5.474 -7.152 1.00 93.12 91 GLY A N 1
ATOM 750 C CA . GLY A 1 91 ? 6.252 4.782 -6.427 1.00 93.12 91 GLY A CA 1
ATOM 751 C C . GLY A 1 91 ? 7.230 4.097 -7.377 1.00 93.12 91 GLY A C 1
ATOM 752 O O . GLY A 1 91 ? 6.915 3.855 -8.541 1.00 93.12 91 GLY A O 1
ATOM 753 N N . PHE A 1 92 ? 8.403 3.729 -6.867 1.00 94.75 92 PHE A N 1
ATOM 754 C CA . PHE A 1 92 ? 9.378 2.919 -7.596 1.00 94.75 92 PHE A CA 1
ATOM 755 C C . PHE A 1 92 ? 9.668 1.599 -6.869 1.00 94.75 92 PHE A C 1
ATOM 757 O O . PHE A 1 92 ? 9.406 1.449 -5.667 1.00 94.75 92 PHE A O 1
ATOM 764 N N . ARG A 1 93 ? 10.187 0.619 -7.605 1.00 95.25 93 ARG A N 1
ATOM 765 C CA . ARG A 1 93 ? 10.671 -0.666 -7.094 1.00 95.25 93 ARG A CA 1
ATOM 766 C C . ARG A 1 93 ? 12.042 -0.985 -7.706 1.00 95.25 93 ARG A C 1
ATOM 768 O O . ARG A 1 93 ? 12.222 -0.715 -8.893 1.00 95.25 93 ARG A O 1
ATOM 775 N N . PRO A 1 94 ? 12.976 -1.562 -6.928 1.00 94.62 94 PRO A N 1
ATOM 776 C CA . PRO A 1 94 ? 12.809 -2.010 -5.541 1.00 94.62 94 PRO A CA 1
ATOM 777 C C . PRO A 1 94 ? 12.906 -0.854 -4.528 1.00 94.62 94 PRO A C 1
ATOM 779 O O . PRO A 1 94 ? 13.586 0.138 -4.768 1.00 94.62 94 PRO A O 1
ATOM 782 N N . MET A 1 95 ? 12.219 -0.981 -3.386 1.00 92.25 95 MET A N 1
ATOM 783 C CA . MET A 1 95 ? 12.357 -0.027 -2.272 1.00 92.25 95 MET A CA 1
ATOM 784 C C . MET A 1 95 ? 13.527 -0.424 -1.362 1.00 92.25 95 MET A C 1
ATOM 786 O O . MET A 1 95 ? 13.739 -1.625 -1.162 1.00 92.25 95 MET A O 1
ATOM 790 N N . PRO A 1 96 ? 14.251 0.538 -0.763 1.00 88.00 96 PRO A N 1
ATOM 791 C CA . PRO A 1 96 ? 15.290 0.249 0.225 1.00 88.00 96 PRO A CA 1
ATOM 792 C C . PRO A 1 96 ? 14.802 -0.610 1.405 1.00 88.00 96 PRO A C 1
ATOM 794 O O . PRO A 1 96 ? 13.597 -0.807 1.587 1.00 88.00 96 PRO A O 1
ATOM 797 N N . PRO A 1 97 ? 15.728 -1.228 2.160 1.00 82.75 97 PRO A N 1
ATOM 798 C CA . PRO A 1 97 ? 15.388 -2.053 3.318 1.00 82.75 97 PRO A CA 1
ATOM 799 C C . PRO A 1 97 ? 14.702 -1.239 4.421 1.00 82.75 97 PRO A C 1
ATOM 801 O O . PRO A 1 97 ? 14.877 -0.025 4.507 1.00 82.75 97 PRO A O 1
ATOM 804 N N . ASP A 1 98 ? 13.981 -1.932 5.305 1.00 82.44 98 ASP A N 1
ATOM 805 C CA . ASP A 1 98 ? 13.140 -1.301 6.330 1.00 82.44 98 ASP A CA 1
ATOM 806 C C . ASP A 1 98 ? 13.929 -0.434 7.326 1.00 82.44 98 ASP A C 1
ATOM 808 O O . ASP A 1 98 ? 13.413 0.527 7.891 1.00 82.44 98 ASP A O 1
ATOM 812 N N . SER A 1 99 ? 15.222 -0.718 7.503 1.00 81.88 99 SER A N 1
ATOM 813 C CA . SER A 1 99 ? 16.122 0.109 8.314 1.00 81.88 99 SER A CA 1
ATOM 814 C C . SER A 1 99 ? 16.351 1.513 7.736 1.00 81.88 99 SER A C 1
ATOM 816 O O . SER A 1 99 ? 16.798 2.404 8.458 1.00 81.88 99 SER A O 1
ATOM 818 N N . HIS A 1 100 ? 16.063 1.718 6.446 1.00 80.69 100 HIS A N 1
ATOM 819 C CA . HIS A 1 100 ? 16.289 2.959 5.706 1.00 80.69 100 HIS A CA 1
ATOM 820 C C . HIS A 1 100 ? 15.118 3.296 4.767 1.00 80.69 100 HIS A C 1
ATOM 822 O O . HIS A 1 100 ? 15.344 3.769 3.653 1.00 80.69 100 HIS A O 1
ATOM 828 N N . VAL A 1 101 ? 13.871 3.081 5.207 1.00 77.81 101 VAL A N 1
ATOM 829 C CA . VAL A 1 101 ? 12.659 3.362 4.403 1.00 77.81 101 VAL A CA 1
ATOM 830 C C . VAL A 1 101 ? 12.538 4.808 3.920 1.00 77.81 101 VAL A C 1
ATOM 832 O O . VAL A 1 101 ? 11.936 5.049 2.880 1.00 77.81 101 VAL A O 1
ATOM 835 N N . GLU A 1 102 ? 13.125 5.758 4.650 1.00 80.31 102 GLU A N 1
ATOM 836 C CA . GLU A 1 102 ? 13.107 7.189 4.311 1.00 80.31 102 GLU A CA 1
ATOM 837 C C . GLU A 1 102 ? 14.057 7.540 3.155 1.00 80.31 102 GLU A C 1
ATOM 839 O O . GLU A 1 102 ? 14.008 8.635 2.597 1.00 80.31 102 GLU A O 1
ATOM 844 N N . SER A 1 103 ? 14.967 6.630 2.805 1.00 85.25 103 SER A N 1
ATOM 845 C CA . SER A 1 103 ? 15.907 6.835 1.712 1.00 85.25 103 SER A CA 1
ATOM 846 C C . SER A 1 103 ? 15.263 6.470 0.378 1.00 85.25 103 SER A C 1
ATOM 848 O O . SER A 1 103 ? 14.533 5.493 0.273 1.00 85.25 103 SER A O 1
ATOM 850 N N . THR A 1 104 ? 15.591 7.202 -0.683 1.00 88.62 104 THR A N 1
ATOM 851 C CA . THR A 1 104 ? 15.293 6.796 -2.067 1.00 88.62 104 THR A CA 1
ATOM 852 C C . THR A 1 104 ? 16.527 6.245 -2.784 1.00 88.62 104 THR A C 1
ATOM 854 O O . THR A 1 104 ? 16.489 5.979 -3.984 1.00 88.62 104 THR A O 1
ATOM 857 N N . LEU A 1 105 ? 17.644 6.096 -2.065 1.00 90.12 105 LEU A N 1
ATOM 858 C CA . LEU A 1 105 ? 18.924 5.696 -2.632 1.00 90.12 105 LEU A CA 1
ATOM 859 C C . LEU A 1 105 ? 18.965 4.187 -2.883 1.00 90.12 105 LEU A C 1
ATOM 861 O O . LEU A 1 105 ? 18.916 3.385 -1.950 1.00 90.12 105 LEU A O 1
ATOM 865 N N . ILE A 1 106 ? 19.159 3.818 -4.146 1.00 91.12 106 ILE A N 1
ATOM 866 C CA . ILE A 1 106 ? 19.568 2.471 -4.539 1.00 91.12 106 ILE A CA 1
ATOM 867 C C . ILE A 1 106 ? 21.075 2.510 -4.748 1.00 91.12 106 ILE A C 1
ATOM 869 O O . ILE A 1 106 ? 21.579 3.159 -5.663 1.00 91.12 106 ILE A O 1
ATOM 873 N N . TRP A 1 107 ? 21.795 1.820 -3.876 1.00 89.81 107 TRP A N 1
ATOM 874 C CA . TRP A 1 107 ? 23.243 1.706 -3.936 1.00 89.81 107 TRP A CA 1
ATOM 875 C C . TRP A 1 107 ? 23.615 0.227 -4.000 1.00 89.81 107 TRP A C 1
ATOM 877 O O . TRP A 1 107 ? 23.094 -0.594 -3.244 1.00 89.81 107 TRP A O 1
ATOM 887 N N . TYR A 1 108 ? 24.513 -0.104 -4.922 1.00 91.31 108 TYR A N 1
ATOM 888 C CA . TYR A 1 108 ? 25.126 -1.418 -5.024 1.00 91.31 108 TYR A CA 1
ATOM 889 C C . TYR A 1 108 ? 26.462 -1.312 -5.774 1.00 91.31 108 TYR A C 1
ATOM 891 O O . TYR A 1 108 ? 26.796 -0.280 -6.358 1.00 91.31 108 TYR A O 1
ATOM 899 N N . LYS A 1 109 ? 27.239 -2.388 -5.737 1.00 89.25 109 LYS A N 1
ATOM 900 C CA . LYS A 1 109 ? 28.485 -2.595 -6.464 1.00 89.25 109 LYS A CA 1
ATOM 901 C C . LYS A 1 109 ? 28.398 -3.943 -7.165 1.00 89.25 109 LYS A C 1
ATOM 903 O O . LYS A 1 109 ? 28.159 -4.958 -6.521 1.00 89.25 109 LYS A O 1
ATOM 908 N N . MET A 1 110 ? 28.650 -3.964 -8.470 1.00 84.19 110 MET A N 1
ATOM 909 C CA . MET A 1 110 ? 28.588 -5.200 -9.262 1.00 84.19 110 MET A CA 1
ATOM 910 C C . MET A 1 110 ? 29.509 -6.301 -8.715 1.00 84.19 110 MET A C 1
ATOM 912 O O . MET A 1 110 ? 29.116 -7.459 -8.667 1.00 84.19 110 MET A O 1
ATOM 916 N N . ALA A 1 111 ? 30.717 -5.929 -8.275 1.00 83.00 111 ALA A N 1
ATOM 917 C CA . ALA A 1 111 ? 31.748 -6.869 -7.835 1.00 83.00 111 ALA A CA 1
ATOM 918 C C . ALA A 1 111 ? 31.469 -7.536 -6.476 1.00 83.00 111 ALA A C 1
ATOM 920 O O . ALA A 1 111 ? 31.973 -8.625 -6.233 1.00 83.00 111 ALA A O 1
ATOM 921 N N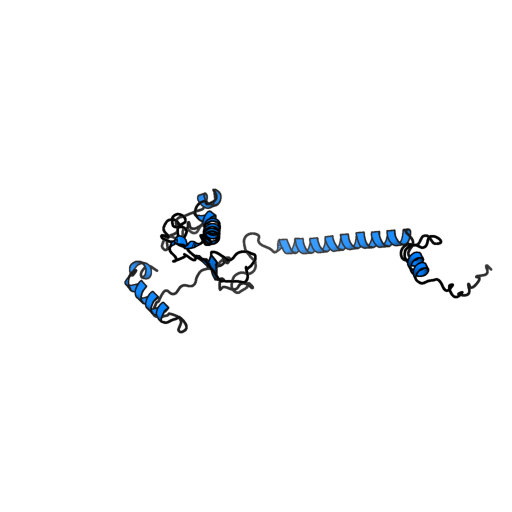 . ASP A 1 112 ? 30.679 -6.898 -5.607 1.00 81.56 112 ASP A N 1
ATOM 922 C CA . ASP A 1 112 ? 30.507 -7.329 -4.212 1.00 81.56 112 ASP A CA 1
ATOM 923 C C . ASP A 1 112 ? 29.219 -8.156 -4.007 1.00 81.56 112 ASP A C 1
ATOM 925 O O . ASP A 1 112 ? 28.847 -8.424 -2.869 1.00 81.56 112 ASP A O 1
ATOM 929 N N . GLU A 1 113 ? 28.490 -8.487 -5.086 1.00 82.50 113 GLU A N 1
ATOM 930 C CA . GLU A 1 113 ? 27.173 -9.167 -5.089 1.00 82.50 113 GLU A CA 1
ATOM 931 C C . GLU A 1 113 ? 26.113 -8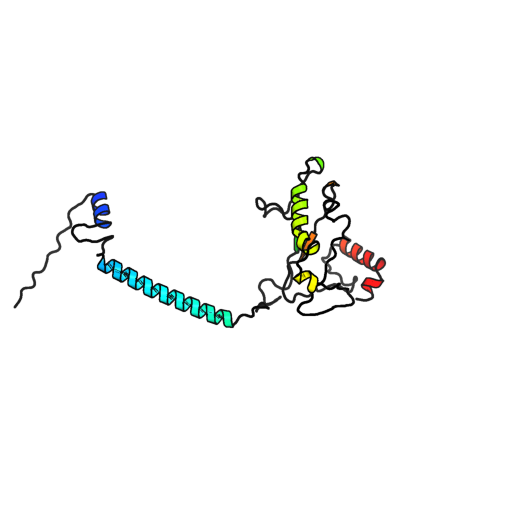.564 -4.145 1.00 82.50 113 GLU A C 1
ATOM 933 O O . GLU A 1 113 ? 25.025 -9.108 -3.963 1.00 82.50 113 GLU A O 1
ATOM 938 N N . ASN A 1 114 ? 26.351 -7.366 -3.611 1.00 88.94 114 ASN A N 1
ATOM 939 C CA . ASN A 1 114 ? 25.426 -6.659 -2.724 1.00 88.94 114 ASN A CA 1
ATOM 940 C 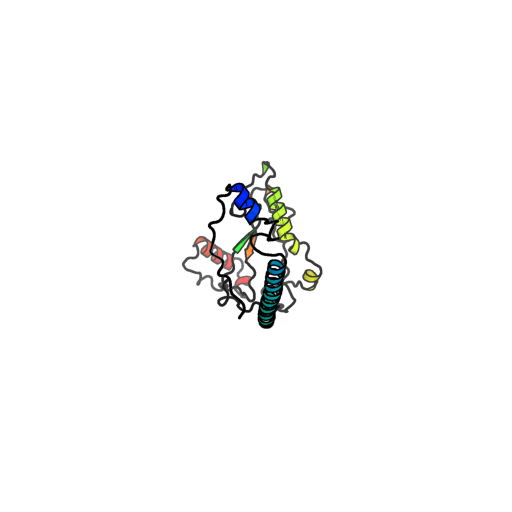C . ASN A 1 114 ? 24.149 -6.179 -3.439 1.00 88.94 114 ASN A C 1
ATOM 942 O O . ASN A 1 114 ? 23.311 -5.522 -2.825 1.00 88.94 114 ASN A O 1
ATOM 946 N N . TYR A 1 115 ? 24.003 -6.493 -4.729 1.00 91.88 115 TYR A N 1
ATOM 947 C CA . TYR A 1 115 ? 22.790 -6.268 -5.492 1.00 91.88 115 TYR A CA 1
ATOM 948 C C . TYR A 1 115 ? 21.735 -7.364 -5.320 1.00 91.88 115 TYR A C 1
ATOM 950 O O . TYR A 1 115 ? 20.574 -7.132 -5.651 1.00 91.88 115 TYR A O 1
ATOM 958 N N . VAL A 1 116 ? 22.108 -8.535 -4.792 1.00 92.56 116 VAL A N 1
ATOM 959 C CA . VAL A 1 116 ? 21.193 -9.673 -4.606 1.00 92.56 116 VAL A CA 1
ATOM 960 C C . VAL A 1 116 ? 19.921 -9.290 -3.829 1.00 92.56 116 VAL A C 1
ATOM 962 O O . VAL A 1 116 ? 18.839 -9.575 -4.340 1.00 92.56 116 VAL A O 1
ATOM 965 N N . PRO A 1 117 ? 19.976 -8.540 -2.707 1.00 92.06 117 PRO A N 1
ATOM 966 C CA . PRO A 1 117 ? 18.762 -8.127 -1.997 1.00 92.06 117 PRO A CA 1
ATOM 967 C C . PRO A 1 117 ? 17.825 -7.234 -2.828 1.00 92.06 117 PRO A C 1
ATOM 969 O O . PRO A 1 117 ? 16.613 -7.231 -2.620 1.00 92.06 117 PRO A O 1
ATOM 972 N N . TRP A 1 118 ? 18.365 -6.458 -3.777 1.00 93.69 118 TRP A N 1
ATOM 973 C CA . TRP A 1 118 ? 17.551 -5.650 -4.689 1.00 93.69 118 TRP A CA 1
ATOM 974 C C . TRP A 1 118 ? 16.813 -6.531 -5.696 1.00 93.69 118 TRP A C 1
ATOM 976 O O . TRP A 1 118 ? 15.629 -6.310 -5.943 1.00 93.69 118 TRP A O 1
ATOM 986 N N . VAL A 1 119 ? 17.496 -7.546 -6.229 1.00 95.12 119 VAL A N 1
ATOM 987 C CA . VAL A 1 119 ? 16.921 -8.537 -7.150 1.00 95.12 119 VAL A CA 1
ATOM 988 C C . VAL A 1 119 ? 15.837 -9.357 -6.453 1.00 95.12 119 VAL A C 1
ATOM 990 O O . VAL A 1 119 ? 14.751 -9.505 -6.999 1.00 95.12 119 VAL A O 1
ATOM 993 N N . GLU A 1 120 ? 16.072 -9.807 -5.220 1.00 94.81 120 GLU A N 1
ATOM 994 C CA . GLU A 1 120 ? 15.081 -10.554 -4.433 1.00 94.81 120 GLU A CA 1
ATOM 995 C C . GLU A 1 120 ? 13.812 -9.733 -4.165 1.00 94.81 120 GLU A C 1
ATOM 997 O O . GLU A 1 120 ? 12.700 -10.240 -4.309 1.00 94.81 120 GLU A O 1
ATOM 1002 N N . LYS A 1 121 ? 13.952 -8.437 -3.856 1.00 95.12 121 LYS A N 1
ATOM 1003 C CA . LYS A 1 121 ? 12.800 -7.531 -3.710 1.00 95.12 121 LYS A CA 1
ATOM 1004 C C . LYS A 1 121 ? 12.013 -7.364 -5.009 1.00 95.12 121 LYS A C 1
ATOM 1006 O O . LYS A 1 121 ? 10.801 -7.150 -4.965 1.00 95.12 121 LYS A O 1
ATOM 1011 N N . LEU A 1 122 ? 12.686 -7.410 -6.157 1.00 96.50 122 LEU A N 1
ATOM 1012 C CA . LEU A 1 122 ? 12.032 -7.368 -7.463 1.00 96.50 122 LEU A CA 1
ATOM 1013 C C . LEU A 1 122 ? 11.330 -8.688 -7.786 1.00 96.50 122 LEU A C 1
ATOM 1015 O O . LEU A 1 122 ? 10.197 -8.655 -8.258 1.00 96.50 122 LEU A O 1
ATOM 1019 N N . ASP A 1 123 ? 11.938 -9.823 -7.446 1.00 96.00 123 ASP A N 1
ATOM 1020 C CA . ASP A 1 123 ? 11.307 -11.140 -7.557 1.00 96.00 123 ASP A CA 1
ATOM 1021 C C . ASP A 1 123 ? 10.038 -11.225 -6.706 1.00 96.00 123 ASP A C 1
ATOM 1023 O O . ASP A 1 123 ? 8.993 -11.651 -7.195 1.00 96.00 123 ASP A O 1
ATOM 1027 N N . GLU A 1 124 ? 10.095 -10.774 -5.451 1.00 95.88 124 GLU A N 1
ATOM 1028 C CA . GLU A 1 124 ? 8.926 -10.719 -4.570 1.00 95.88 124 GLU A CA 1
ATOM 1029 C C . GLU A 1 124 ? 7.841 -9.793 -5.136 1.00 95.88 124 GLU A C 1
ATOM 1031 O O . GLU A 1 124 ? 6.660 -10.145 -5.155 1.00 95.88 124 GLU A O 1
ATOM 1036 N N . PHE A 1 125 ? 8.241 -8.625 -5.643 1.00 95.50 125 PHE A N 1
ATOM 1037 C CA . PHE A 1 125 ? 7.326 -7.663 -6.249 1.00 95.50 125 PHE A CA 1
ATOM 1038 C C . PHE A 1 125 ? 6.625 -8.212 -7.499 1.00 95.50 125 PHE A C 1
ATOM 1040 O O . PHE A 1 125 ? 5.429 -7.963 -7.679 1.00 95.50 125 PHE A O 1
ATOM 1047 N N . LEU A 1 126 ? 7.350 -8.937 -8.354 1.00 96.00 126 LEU A N 1
ATOM 1048 C CA . LEU A 1 126 ? 6.829 -9.471 -9.612 1.00 96.00 126 LEU A CA 1
ATOM 1049 C C . LEU A 1 126 ? 6.162 -10.841 -9.470 1.00 96.00 126 LEU A C 1
ATOM 1051 O O . LEU A 1 126 ? 5.438 -11.249 -10.378 1.00 96.00 126 LEU A O 1
ATOM 1055 N N . LYS A 1 127 ? 6.322 -11.519 -8.328 1.00 95.06 127 LYS A N 1
ATOM 1056 C CA . LYS A 1 127 ? 5.734 -12.838 -8.070 1.00 95.06 127 LYS A CA 1
ATOM 1057 C C . LYS A 1 127 ? 4.240 -12.942 -8.415 1.00 95.06 127 LYS A C 1
ATOM 1059 O O . LYS A 1 127 ? 3.880 -13.913 -9.073 1.00 95.06 127 LYS A O 1
ATOM 1064 N N . PRO A 1 128 ? 3.360 -11.976 -8.070 1.00 93.56 128 PRO A N 1
ATOM 1065 C CA . PRO A 1 128 ? 1.941 -12.064 -8.430 1.00 93.56 128 PRO A CA 1
ATOM 1066 C C . PRO A 1 128 ? 1.663 -12.041 -9.943 1.00 93.56 128 PRO A C 1
ATOM 1068 O O . PRO A 1 128 ? 0.563 -12.400 -10.354 1.00 93.56 128 PRO A O 1
ATOM 1071 N N . TYR A 1 129 ? 2.627 -11.601 -10.758 1.00 92.12 129 TYR A N 1
ATOM 1072 C CA . TYR A 1 129 ? 2.523 -11.544 -12.218 1.00 92.12 129 TYR A CA 1
ATOM 1073 C C . TYR A 1 129 ? 3.121 -12.780 -12.899 1.00 92.12 129 TYR A C 1
ATOM 1075 O O . TYR A 1 129 ? 2.609 -13.207 -13.931 1.00 92.12 129 TYR A O 1
ATOM 1083 N N . THR A 1 130 ? 4.182 -13.367 -12.336 1.00 92.00 130 THR A N 1
ATOM 1084 C CA . THR A 1 130 ? 4.783 -14.608 -12.860 1.00 92.00 130 THR A CA 1
ATOM 1085 C C . THR A 1 130 ? 4.042 -15.854 -12.386 1.00 92.00 130 THR A C 1
ATOM 1087 O O . THR A 1 130 ? 3.937 -16.832 -13.119 1.00 92.00 130 THR A O 1
ATOM 1090 N N . GLU A 1 131 ? 3.529 -15.816 -11.157 1.00 92.44 131 GLU A N 1
ATOM 1091 C CA . GLU A 1 131 ? 2.837 -16.910 -10.476 1.00 92.44 131 GLU A CA 1
ATOM 1092 C C . GLU A 1 131 ? 1.486 -16.401 -9.927 1.00 92.44 131 GLU A C 1
ATOM 1094 O O . GLU A 1 131 ? 1.315 -16.275 -8.707 1.00 92.44 131 GLU A O 1
ATOM 1099 N N . PRO A 1 132 ? 0.519 -16.043 -10.799 1.00 90.19 132 PRO A N 1
ATOM 1100 C CA . PRO A 1 132 ? -0.789 -15.576 -10.352 1.00 90.19 132 PRO A CA 1
ATOM 1101 C C . PRO A 1 132 ? -1.536 -16.672 -9.576 1.00 90.19 132 PRO A C 1
ATOM 1103 O O . PRO A 1 132 ? -1.355 -17.869 -9.799 1.00 90.19 132 PRO A O 1
ATOM 1106 N N . SER A 1 133 ? -2.411 -16.269 -8.650 1.00 91.56 133 SER A N 1
ATOM 1107 C CA . SER A 1 133 ? -3.320 -17.211 -7.991 1.00 91.56 133 SER A CA 1
ATOM 1108 C C . SER A 1 133 ? -4.330 -17.781 -8.993 1.00 91.56 133 SER A C 1
ATOM 1110 O O . SER A 1 133 ? -4.633 -17.149 -10.003 1.00 91.56 133 SER A O 1
ATOM 1112 N N . LYS A 1 134 ? -4.908 -18.950 -8.682 1.00 89.88 134 LYS A N 1
ATOM 1113 C CA . LYS A 1 134 ? -5.925 -19.592 -9.537 1.00 89.88 134 LYS A CA 1
ATOM 1114 C C . LYS A 1 134 ? -7.123 -18.684 -9.824 1.00 89.88 134 LYS A C 1
ATOM 1116 O O . LYS A 1 134 ? -7.615 -18.687 -10.944 1.00 89.88 134 LYS A O 1
ATOM 1121 N N . ASP A 1 135 ? -7.559 -17.904 -8.833 1.00 88.12 135 ASP A N 1
ATOM 1122 C CA . ASP A 1 135 ? -8.636 -16.927 -9.021 1.00 88.12 135 ASP A CA 1
ATOM 1123 C C . ASP A 1 135 ? -8.205 -15.834 -10.002 1.00 88.12 135 ASP A C 1
ATOM 1125 O O . ASP A 1 135 ? -8.883 -15.594 -10.995 1.00 88.12 135 ASP A O 1
ATOM 1129 N N . THR A 1 136 ? -7.038 -15.216 -9.796 1.00 87.12 136 THR A N 1
ATOM 1130 C CA . THR A 1 136 ? -6.530 -14.192 -10.719 1.00 87.12 136 THR A CA 1
ATOM 1131 C C . THR A 1 136 ? -6.387 -14.740 -12.136 1.00 87.12 136 THR A C 1
ATOM 1133 O O . THR A 1 136 ? -6.750 -14.053 -13.082 1.00 87.12 136 THR A O 1
ATOM 1136 N N . GLU A 1 137 ? -5.898 -15.970 -12.297 1.00 88.44 137 GLU A N 1
ATOM 1137 C CA . GLU A 1 137 ? -5.736 -16.610 -13.604 1.00 88.44 137 GLU A CA 1
ATOM 1138 C C . GLU A 1 137 ? -7.081 -16.893 -14.294 1.00 88.44 137 GLU A C 1
ATOM 1140 O O . GLU A 1 137 ? -7.204 -16.659 -15.494 1.00 88.44 137 GLU A O 1
ATOM 1145 N N . ALA A 1 138 ? -8.107 -17.318 -13.548 1.00 88.62 138 ALA A N 1
ATOM 1146 C CA . ALA A 1 138 ? -9.455 -17.542 -14.082 1.00 88.62 138 ALA A CA 1
ATOM 1147 C C . ALA A 1 138 ? -10.133 -16.249 -14.571 1.00 88.62 138 ALA A C 1
ATOM 1149 O O . ALA A 1 138 ? -10.951 -16.279 -15.491 1.00 88.62 138 ALA A O 1
ATOM 1150 N N . HIS A 1 139 ? -9.777 -15.121 -13.959 1.00 89.31 139 HIS A N 1
ATOM 1151 C CA . HIS A 1 139 ? -10.326 -13.797 -14.242 1.00 89.31 139 HIS A CA 1
ATOM 1152 C C . HIS A 1 139 ? -9.426 -12.941 -15.155 1.00 89.31 139 HIS A C 1
ATOM 1154 O O . HIS A 1 139 ? -9.823 -11.847 -15.572 1.00 89.31 139 HIS A O 1
ATOM 1160 N N . ALA A 1 140 ? -8.222 -13.418 -15.480 1.00 88.50 140 ALA A N 1
ATOM 1161 C CA . ALA A 1 140 ? -7.258 -12.697 -16.296 1.00 88.50 140 ALA A CA 1
ATOM 1162 C C . ALA A 1 140 ? -7.621 -12.758 -17.783 1.00 88.50 140 ALA A C 1
ATOM 1164 O O . ALA A 1 140 ? -7.772 -13.829 -18.368 1.00 88.50 140 ALA A O 1
ATOM 1165 N N . VAL A 1 141 ? -7.691 -11.592 -18.417 1.00 88.12 141 VAL A N 1
ATOM 1166 C CA . VAL A 1 141 ? -7.915 -11.444 -19.856 1.00 88.12 141 VAL A CA 1
ATOM 1167 C C . VAL A 1 141 ? -6.759 -10.690 -20.499 1.00 88.12 141 VAL A C 1
ATOM 1169 O O . VAL A 1 141 ? -6.123 -9.840 -19.874 1.00 88.12 141 VAL A O 1
ATOM 1172 N N . ASN A 1 142 ? -6.470 -11.004 -21.759 1.00 85.75 142 ASN A N 1
ATOM 1173 C CA . ASN A 1 142 ? -5.537 -10.207 -22.546 1.00 85.75 142 ASN A CA 1
ATOM 1174 C C . ASN A 1 142 ? -6.258 -8.923 -22.951 1.00 85.75 142 ASN A C 1
ATOM 1176 O O . ASN A 1 142 ? -7.198 -8.975 -23.739 1.00 85.75 142 ASN A O 1
ATOM 1180 N N . CYS A 1 143 ? -5.837 -7.802 -22.378 1.00 81.44 143 CYS A N 1
ATOM 1181 C CA . CYS A 1 143 ? -6.357 -6.495 -22.747 1.00 81.44 143 CYS A CA 1
ATOM 1182 C C . CYS A 1 143 ? -5.545 -5.938 -23.910 1.00 81.44 143 CYS A C 1
ATOM 1184 O O . CYS A 1 143 ? -4.314 -5.995 -23.888 1.00 81.44 143 CYS A O 1
ATOM 1186 N N . ASP A 1 144 ? -6.242 -5.385 -24.892 1.00 72.19 144 ASP A N 1
ATOM 1187 C CA . ASP A 1 144 ? -5.652 -4.575 -25.949 1.00 72.19 144 ASP A CA 1
ATOM 1188 C C . ASP A 1 144 ? -6.271 -3.174 -25.900 1.00 72.19 144 ASP A C 1
ATOM 1190 O O . ASP A 1 144 ? -7.373 -2.990 -25.382 1.00 72.19 144 ASP A O 1
ATOM 1194 N N . TYR A 1 145 ? -5.575 -2.181 -26.448 1.00 66.06 145 TYR A N 1
ATOM 1195 C CA . TYR A 1 145 ? -6.065 -0.803 -26.535 1.00 66.06 145 TYR A CA 1
ATOM 1196 C C . TYR A 1 145 ? -7.387 -0.698 -27.312 1.00 66.06 145 TYR A C 1
ATOM 1198 O O . TYR A 1 145 ? -8.154 0.235 -27.090 1.00 66.06 145 TYR A O 1
ATOM 1206 N N . SER A 1 146 ? -7.648 -1.658 -28.205 1.00 61.41 146 SER A N 1
ATOM 1207 C CA . SER A 1 146 ? -8.840 -1.728 -29.052 1.00 61.41 146 SER A CA 1
ATOM 1208 C C . SER A 1 146 ? -10.006 -2.533 -28.452 1.00 61.41 146 SER A C 1
ATOM 1210 O O . SER A 1 146 ? -11.136 -2.403 -28.922 1.00 61.41 146 SER A O 1
ATOM 1212 N N . ASP A 1 147 ? -9.754 -3.345 -27.419 1.00 60.19 147 ASP A N 1
ATOM 1213 C CA . ASP A 1 147 ? -10.726 -4.271 -26.829 1.00 60.19 147 ASP A CA 1
ATOM 1214 C C . ASP A 1 147 ? -10.745 -4.101 -25.307 1.00 60.19 147 ASP A C 1
ATOM 1216 O O . ASP A 1 147 ? -10.037 -4.785 -24.557 1.00 60.19 147 ASP A O 1
ATOM 1220 N N . THR A 1 148 ? -11.566 -3.158 -24.836 1.00 57.34 148 THR A N 1
ATOM 1221 C CA . THR A 1 148 ? -11.892 -3.060 -23.414 1.00 57.34 148 THR A CA 1
ATOM 1222 C C . THR A 1 148 ? -12.906 -4.155 -23.106 1.00 57.34 148 THR A C 1
ATOM 1224 O O . THR A 1 148 ? -14.122 -3.967 -23.154 1.00 57.34 148 THR A O 1
ATOM 1227 N N . GLN A 1 149 ? -12.410 -5.367 -22.838 1.00 56.44 149 GLN A N 1
ATOM 1228 C CA . GLN A 1 149 ? -13.244 -6.450 -22.318 1.00 56.44 149 GLN A CA 1
ATOM 1229 C C . GLN A 1 149 ? -13.668 -6.133 -20.883 1.00 56.44 149 GLN A C 1
ATOM 1231 O O . GLN A 1 149 ? -13.218 -6.759 -19.920 1.00 56.44 149 GLN A O 1
ATOM 1236 N N . ASP A 1 150 ? -14.555 -5.155 -20.758 1.00 59.41 150 ASP A N 1
ATOM 1237 C CA . ASP A 1 150 ? -15.039 -4.627 -19.502 1.00 59.41 150 ASP A CA 1
ATOM 1238 C C . ASP A 1 150 ? -16.008 -5.636 -18.887 1.00 59.41 150 ASP A C 1
ATOM 1240 O O . ASP A 1 150 ? -17.083 -5.943 -19.409 1.00 59.41 150 ASP A O 1
ATOM 1244 N N . GLY A 1 151 ? -15.593 -6.203 -17.760 1.00 64.31 151 GLY A N 1
ATOM 1245 C CA . GLY A 1 151 ? -16.422 -7.036 -16.907 1.00 64.31 151 GLY A CA 1
ATOM 1246 C C . GLY A 1 151 ? -16.033 -6.791 -15.452 1.00 64.31 151 GLY A C 1
ATOM 1247 O O . GLY A 1 151 ? -14.843 -6.661 -15.173 1.00 64.31 151 GLY A O 1
ATOM 1248 N N . PRO A 1 152 ? -16.996 -6.749 -14.514 1.00 65.50 152 PRO A N 1
ATOM 1249 C CA . PRO A 1 152 ? -16.742 -6.384 -13.115 1.00 65.50 152 PRO A CA 1
ATOM 1250 C C . PRO A 1 152 ? -15.753 -7.317 -12.401 1.00 65.50 152 PRO A C 1
ATOM 1252 O O . PRO A 1 152 ? -15.182 -6.947 -11.380 1.00 65.50 152 PRO A O 1
ATOM 1255 N N . GLU A 1 153 ? -15.531 -8.511 -12.949 1.00 76.38 153 GLU A N 1
ATOM 1256 C CA . GLU A 1 153 ? -14.631 -9.523 -12.401 1.00 76.38 153 GLU A CA 1
ATOM 1257 C C . GLU A 1 153 ? -13.443 -9.829 -13.319 1.00 76.38 153 GLU A C 1
ATOM 1259 O O . GLU A 1 153 ? -12.712 -10.770 -13.048 1.00 76.38 153 GLU A O 1
ATOM 1264 N N . LYS A 1 154 ? -13.240 -9.098 -14.421 1.00 84.69 154 LYS A N 1
ATOM 1265 C CA . LYS A 1 154 ? -12.105 -9.338 -15.324 1.00 84.69 154 LYS A CA 1
ATOM 1266 C C . LYS A 1 154 ? -10.924 -8.448 -14.952 1.00 84.69 154 LYS A C 1
ATOM 1268 O O . LYS A 1 154 ? -11.101 -7.291 -14.578 1.00 84.69 154 LYS A O 1
ATOM 1273 N N . VAL A 1 155 ? -9.709 -8.974 -15.082 1.00 87.81 155 VAL A N 1
ATOM 1274 C CA . VAL A 1 155 ? -8.469 -8.219 -14.856 1.00 87.81 155 VAL A CA 1
ATOM 1275 C C . VAL A 1 155 ? -7.540 -8.332 -16.056 1.00 87.81 155 VAL A C 1
ATOM 1277 O O . VAL A 1 155 ? -7.397 -9.401 -16.641 1.00 87.81 155 VAL A O 1
ATOM 1280 N N . CYS A 1 156 ? -6.880 -7.237 -16.424 1.00 87.44 156 CYS A N 1
ATOM 1281 C CA . CYS A 1 156 ? -5.903 -7.259 -17.506 1.00 87.44 156 CYS A CA 1
ATOM 1282 C C . CYS A 1 156 ? -4.646 -8.025 -17.095 1.00 87.44 156 CYS A C 1
ATOM 1284 O O . CYS A 1 156 ? -3.996 -7.689 -16.099 1.00 87.44 156 CYS A O 1
ATOM 1286 N N . LYS A 1 157 ? -4.282 -9.035 -17.886 1.00 87.88 157 LYS A N 1
ATOM 1287 C CA . LYS A 1 157 ? -3.025 -9.760 -17.731 1.00 87.88 157 LYS A CA 1
ATOM 1288 C C . LYS A 1 157 ? -1.857 -8.847 -18.101 1.00 87.88 157 LYS A C 1
ATOM 1290 O O . LYS A 1 157 ? -1.852 -8.237 -19.165 1.00 87.88 157 LYS A O 1
ATOM 1295 N N . VAL A 1 158 ? -0.846 -8.803 -17.238 1.00 88.88 158 VAL A N 1
ATOM 1296 C CA . VAL A 1 158 ? 0.422 -8.115 -17.507 1.00 88.88 158 VAL A CA 1
ATOM 1297 C C . VAL A 1 158 ? 1.489 -9.168 -17.774 1.00 88.88 158 VAL A C 1
ATOM 1299 O O . VAL A 1 158 ? 1.816 -9.956 -16.888 1.00 88.88 158 VAL A O 1
ATOM 1302 N N . ASP A 1 159 ? 2.011 -9.196 -18.999 1.00 88.31 159 ASP A N 1
ATOM 1303 C CA . ASP A 1 159 ? 3.079 -10.114 -19.391 1.00 88.31 159 ASP A CA 1
ATOM 1304 C C . ASP A 1 159 ? 4.456 -9.508 -19.096 1.00 88.31 159 ASP A C 1
ATOM 1306 O O . ASP A 1 159 ? 4.962 -8.661 -19.833 1.00 88.31 159 ASP A O 1
ATOM 1310 N N . VAL A 1 160 ? 5.055 -9.955 -17.993 1.00 91.50 160 VAL A N 1
ATOM 1311 C CA . VAL A 1 160 ? 6.384 -9.515 -17.547 1.00 91.50 160 VAL A CA 1
ATOM 1312 C C . VAL A 1 160 ? 7.529 -10.205 -18.297 1.00 91.50 160 VAL A C 1
ATOM 1314 O O . VAL A 1 160 ? 8.665 -9.739 -18.231 1.00 91.50 160 VAL A O 1
ATOM 1317 N N . GLY A 1 161 ? 7.258 -11.294 -19.029 1.00 88.62 161 GLY A N 1
ATOM 1318 C CA . GLY A 1 161 ? 8.288 -12.069 -19.731 1.00 88.62 161 GLY A CA 1
ATOM 1319 C C . GLY A 1 161 ? 8.919 -11.317 -20.907 1.00 88.62 161 GLY A C 1
ATOM 1320 O O . GLY A 1 161 ? 10.079 -11.546 -21.250 1.00 88.62 161 GLY A O 1
ATOM 1321 N N . ASN A 1 162 ? 8.194 -10.355 -21.481 1.00 88.00 162 ASN A N 1
ATOM 1322 C CA . ASN A 1 162 ? 8.652 -9.583 -22.640 1.00 88.00 162 ASN A CA 1
ATOM 1323 C C . ASN A 1 162 ? 9.482 -8.344 -22.263 1.00 88.00 162 ASN A C 1
ATOM 1325 O O . ASN A 1 162 ? 9.896 -7.591 -23.141 1.00 88.00 162 ASN A O 1
ATOM 1329 N N . TRP A 1 163 ? 9.764 -8.116 -20.978 1.00 92.19 163 TRP A N 1
ATOM 1330 C CA . TRP A 1 163 ? 10.453 -6.910 -20.499 1.00 92.19 163 TRP A CA 1
ATOM 1331 C C . TRP A 1 163 ? 11.981 -6.992 -20.555 1.00 92.19 163 TRP A C 1
ATOM 1333 O O . TRP A 1 163 ? 12.657 -6.313 -19.792 1.00 92.19 163 TRP A O 1
ATOM 1343 N N . THR A 1 164 ? 12.561 -7.808 -21.437 1.00 91.19 164 THR A N 1
ATOM 1344 C CA . THR A 1 164 ? 14.025 -7.943 -21.556 1.00 91.19 164 THR A CA 1
ATOM 1345 C C . THR A 1 164 ? 14.680 -6.568 -21.797 1.00 91.19 164 THR A C 1
ATOM 1347 O O . THR A 1 164 ? 14.238 -5.850 -22.691 1.00 91.19 164 THR A O 1
ATOM 1350 N N . PRO A 1 165 ? 15.734 -6.177 -21.047 1.00 93.31 165 PRO A N 1
ATOM 1351 C CA . PRO A 1 165 ? 16.558 -6.979 -20.130 1.00 93.31 165 PRO A CA 1
ATOM 1352 C C . PRO A 1 165 ? 16.109 -6.966 -18.655 1.00 93.31 165 PRO A C 1
ATOM 1354 O O . PRO A 1 165 ? 16.858 -7.406 -17.785 1.00 93.31 165 PRO A O 1
ATOM 1357 N N . CYS A 1 166 ? 14.920 -6.466 -18.346 1.00 95.69 166 CYS A N 1
ATOM 1358 C CA . CYS A 1 166 ? 14.354 -6.337 -17.004 1.00 95.69 166 CYS A CA 1
ATOM 1359 C C . CYS A 1 166 ? 13.545 -7.570 -16.576 1.00 95.69 166 CYS A C 1
ATOM 1361 O O . CYS A 1 166 ? 12.425 -7.444 -16.085 1.00 95.69 166 CYS A O 1
ATOM 1363 N N . VAL A 1 167 ? 14.122 -8.759 -16.753 1.00 95.00 167 VAL A N 1
ATOM 1364 C CA . VAL A 1 167 ? 13.513 -10.040 -16.372 1.00 95.00 167 VAL A CA 1
ATOM 1365 C C . VAL A 1 167 ? 14.334 -10.739 -15.287 1.00 95.00 167 VAL A C 1
ATOM 1367 O O . VAL A 1 167 ? 15.489 -10.382 -15.023 1.00 95.00 167 VAL A O 1
ATOM 1370 N N . LYS A 1 168 ? 13.728 -11.734 -14.639 1.00 94.06 168 LYS A N 1
ATOM 1371 C CA . LYS A 1 168 ? 14.343 -12.478 -13.534 1.00 94.06 168 LYS A CA 1
ATOM 1372 C C . LYS A 1 168 ? 15.615 -13.204 -13.975 1.00 94.06 168 LYS A C 1
ATOM 1374 O O . LYS A 1 168 ? 16.619 -13.185 -13.265 1.00 94.06 168 LYS A O 1
ATOM 1379 N N . GLU A 1 169 ? 15.606 -13.781 -15.174 1.00 93.69 169 GLU A N 1
ATOM 1380 C CA . GLU A 1 169 ? 16.715 -14.553 -15.748 1.00 93.69 169 GLU A CA 1
ATOM 1381 C C . GLU A 1 169 ? 17.982 -13.704 -15.926 1.00 93.69 169 GLU A C 1
ATOM 1383 O O . GLU A 1 169 ? 19.096 -14.208 -15.800 1.00 93.69 169 GLU A O 1
ATOM 1388 N N . SER A 1 170 ? 17.817 -12.405 -16.183 1.00 93.94 170 SER A N 1
ATOM 1389 C CA . SER A 1 170 ? 18.898 -11.423 -16.312 1.00 93.94 170 SER A CA 1
ATOM 1390 C C . SER A 1 170 ? 19.124 -10.610 -15.038 1.00 93.94 170 SER A C 1
ATOM 1392 O O . SER A 1 170 ? 19.789 -9.576 -15.098 1.00 93.94 170 SER A O 1
ATOM 1394 N N . LYS A 1 171 ? 18.564 -11.033 -13.894 1.00 94.88 171 LYS A N 1
ATOM 1395 C CA . LYS A 1 171 ? 18.690 -10.353 -12.592 1.00 94.88 171 LYS A CA 1
ATOM 1396 C C . LYS A 1 171 ? 18.319 -8.868 -12.661 1.00 94.88 171 LYS A C 1
ATOM 1398 O O . LYS A 1 171 ? 18.967 -8.026 -12.034 1.00 94.88 171 LYS A O 1
ATOM 1403 N N . TYR A 1 172 ? 17.330 -8.528 -13.491 1.00 95.81 172 TYR A N 1
ATOM 1404 C CA . TYR A 1 172 ? 16.925 -7.142 -13.757 1.00 95.81 172 TYR A CA 1
ATOM 1405 C C . TYR A 1 172 ? 18.106 -6.231 -14.137 1.00 95.81 172 TYR A C 1
ATOM 1407 O O . TYR A 1 172 ? 18.115 -5.040 -13.823 1.00 95.81 172 TYR A O 1
ATOM 1415 N N . ASN A 1 173 ? 19.123 -6.816 -14.779 1.00 95.06 173 ASN A N 1
ATOM 1416 C CA . ASN A 1 173 ? 20.323 -6.163 -15.285 1.00 95.06 173 ASN A CA 1
ATOM 1417 C C . ASN A 1 173 ? 21.215 -5.497 -14.207 1.00 95.06 173 ASN A C 1
ATOM 1419 O O . ASN A 1 173 ? 22.096 -4.690 -14.523 1.00 95.06 173 ASN A O 1
ATOM 1423 N N . TYR A 1 174 ? 21.026 -5.856 -12.929 1.00 94.38 174 TYR A N 1
ATOM 1424 C CA . TYR A 1 174 ? 21.859 -5.380 -11.815 1.00 94.38 174 TYR A CA 1
ATOM 1425 C C . TYR A 1 174 ? 23.299 -5.906 -11.883 1.00 94.38 174 TYR A C 1
ATOM 1427 O O . TYR A 1 174 ? 24.232 -5.212 -11.488 1.00 94.38 174 TYR A O 1
ATOM 1435 N N . ASP A 1 175 ? 23.515 -7.104 -12.419 1.00 91.56 175 ASP A N 1
ATOM 1436 C CA . ASP A 1 175 ? 24.848 -7.698 -12.572 1.00 91.56 175 ASP A CA 1
ATOM 1437 C C . ASP A 1 175 ? 25.683 -7.045 -13.689 1.00 91.56 175 ASP A C 1
ATOM 1439 O O . ASP A 1 175 ? 26.908 -7.164 -13.691 1.00 91.56 175 ASP A O 1
ATOM 1443 N N . LYS A 1 176 ? 25.039 -6.310 -14.606 1.00 91.94 176 LYS A N 1
ATOM 1444 C CA . LYS A 1 176 ? 25.690 -5.586 -15.714 1.00 91.94 176 LYS A CA 1
ATOM 1445 C C . LYS A 1 176 ? 25.846 -4.084 -15.472 1.00 91.94 176 LYS A C 1
ATOM 1447 O O . LYS A 1 176 ? 26.307 -3.375 -16.363 1.00 91.94 176 LYS A O 1
ATOM 1452 N N . GLY A 1 177 ? 25.460 -3.580 -14.298 1.00 90.00 177 GLY A N 1
ATOM 1453 C CA . GLY A 1 177 ? 25.662 -2.170 -13.942 1.00 90.00 177 GLY A CA 1
ATOM 1454 C C . GLY A 1 177 ? 24.627 -1.206 -14.524 1.00 90.00 177 GLY A C 1
ATOM 1455 O O . GLY A 1 177 ? 24.813 0.006 -14.446 1.00 90.00 177 GLY A O 1
ATOM 1456 N N . ALA A 1 178 ? 23.540 -1.727 -15.094 1.00 92.62 178 ALA A N 1
ATOM 1457 C CA . ALA A 1 178 ? 22.457 -0.948 -15.690 1.00 92.62 178 ALA A CA 1
ATOM 1458 C C . ALA A 1 178 ? 21.109 -1.445 -15.132 1.00 92.62 178 ALA A C 1
ATOM 1460 O O . ALA A 1 178 ? 20.365 -2.122 -15.839 1.00 92.62 178 ALA A O 1
ATOM 1461 N N . PRO A 1 179 ? 20.821 -1.164 -13.847 1.00 95.00 179 PRO A N 1
ATOM 1462 C CA . PRO A 1 179 ? 19.731 -1.790 -13.108 1.00 95.00 179 PRO A CA 1
ATOM 1463 C C . PRO A 1 179 ? 18.369 -1.335 -13.639 1.00 95.00 179 PRO A C 1
ATOM 1465 O O . PRO A 1 179 ? 18.182 -0.163 -13.970 1.00 95.00 179 PRO A O 1
ATOM 1468 N N . CYS A 1 180 ? 17.398 -2.241 -13.658 1.00 95.88 180 CYS A N 1
ATOM 1469 C CA . CYS A 1 180 ? 16.019 -1.899 -13.982 1.00 95.88 180 CYS A CA 1
ATOM 1470 C C . CYS A 1 180 ? 15.252 -1.420 -12.749 1.00 95.88 180 CYS A C 1
ATOM 1472 O O . CYS A 1 180 ? 15.296 -2.048 -11.691 1.00 95.88 180 CYS A O 1
ATOM 1474 N N . ILE A 1 181 ? 14.500 -0.333 -12.922 1.00 95.94 181 ILE A N 1
ATOM 1475 C CA . ILE A 1 181 ? 13.612 0.238 -11.911 1.00 95.94 181 ILE A CA 1
ATOM 1476 C C . ILE A 1 181 ? 12.186 0.186 -12.445 1.00 95.94 181 ILE A C 1
ATOM 1478 O O . ILE A 1 181 ? 11.917 0.671 -13.543 1.00 95.94 181 ILE A O 1
ATOM 1482 N N . PHE A 1 182 ? 11.264 -0.365 -11.660 1.00 96.00 182 PHE A N 1
ATOM 1483 C CA . PHE A 1 182 ? 9.852 -0.395 -12.031 1.00 96.00 182 PHE A CA 1
ATOM 1484 C C . PHE A 1 182 ? 9.121 0.774 -11.396 1.00 96.00 182 PHE A C 1
ATOM 1486 O O . PHE A 1 182 ? 9.169 0.964 -10.180 1.00 96.00 182 PHE A O 1
ATOM 1493 N N . LEU A 1 183 ? 8.411 1.535 -12.218 1.00 95.62 183 LEU A N 1
ATOM 1494 C CA . LEU A 1 183 ? 7.524 2.594 -11.765 1.00 95.62 183 LEU A CA 1
ATOM 1495 C C . LEU A 1 183 ? 6.118 2.024 -11.571 1.00 95.62 183 LEU A C 1
ATOM 1497 O O . LEU A 1 183 ? 5.607 1.299 -12.423 1.00 95.62 183 LEU A O 1
ATOM 1501 N N . LYS A 1 184 ? 5.493 2.337 -10.436 1.00 93.88 184 LYS A N 1
ATOM 1502 C CA . LYS A 1 184 ? 4.173 1.830 -10.057 1.00 93.88 184 LYS A CA 1
ATOM 1503 C C . LYS A 1 184 ? 3.276 2.978 -9.620 1.00 93.88 184 LYS A C 1
ATOM 1505 O O . LYS A 1 184 ? 3.578 3.667 -8.647 1.00 93.88 184 LYS A O 1
ATOM 1510 N N . LEU A 1 185 ? 2.143 3.126 -10.296 1.00 93.56 185 LEU A N 1
ATOM 1511 C CA . LEU A 1 185 ? 1.078 4.030 -9.875 1.00 93.56 185 LEU A CA 1
ATOM 1512 C C . LEU A 1 185 ? 0.297 3.439 -8.698 1.00 93.56 185 LEU A C 1
ATOM 1514 O O . LEU A 1 185 ? 0.034 2.231 -8.635 1.00 93.56 185 LEU A O 1
ATOM 1518 N N . ASN A 1 186 ? -0.100 4.298 -7.765 1.00 93.44 186 ASN A N 1
ATOM 1519 C CA . ASN A 1 186 ? -1.024 3.921 -6.706 1.00 93.44 186 ASN A CA 1
ATOM 1520 C C . ASN A 1 186 ? -2.410 3.645 -7.300 1.00 93.44 186 ASN A C 1
ATOM 1522 O O . ASN A 1 186 ? -2.966 4.473 -8.018 1.00 93.44 186 ASN A O 1
ATOM 1526 N N . LYS A 1 187 ? -2.981 2.483 -6.968 1.00 91.62 187 LYS A N 1
ATOM 1527 C CA . LYS A 1 187 ? -4.325 2.093 -7.403 1.00 91.62 187 LYS A CA 1
ATOM 1528 C C . LYS A 1 187 ? -5.366 2.968 -6.698 1.00 91.62 187 LYS A C 1
ATOM 1530 O O . LYS A 1 187 ? -5.465 2.925 -5.473 1.00 91.62 187 LYS A O 1
ATOM 1535 N N . ILE A 1 188 ? -6.149 3.717 -7.470 1.00 91.62 188 ILE A N 1
ATOM 1536 C CA . ILE A 1 188 ? -7.280 4.521 -6.990 1.00 91.62 188 ILE A CA 1
ATOM 1537 C C . ILE A 1 188 ? -8.567 3.947 -7.592 1.00 91.62 188 ILE A C 1
ATOM 1539 O O . ILE A 1 188 ? -8.601 3.598 -8.770 1.00 91.62 188 ILE A O 1
ATOM 1543 N N . PHE A 1 189 ? -9.611 3.814 -6.771 1.00 90.50 189 PHE A N 1
ATOM 1544 C CA . PHE A 1 189 ? -10.923 3.331 -7.211 1.00 90.50 189 PHE A CA 1
ATOM 1545 C C . PHE A 1 189 ? -11.563 4.321 -8.200 1.00 90.50 189 PHE A C 1
ATOM 1547 O O . PHE A 1 189 ? -11.516 5.528 -7.954 1.00 90.50 189 PHE A O 1
ATOM 1554 N N . ASP A 1 190 ? -12.143 3.813 -9.292 1.00 89.19 190 ASP A N 1
ATOM 1555 C CA . ASP A 1 190 ? -12.721 4.582 -10.414 1.00 89.19 190 ASP A CA 1
ATOM 1556 C C . ASP A 1 190 ? -11.780 5.607 -11.067 1.00 89.19 190 ASP A C 1
ATOM 1558 O O . ASP A 1 190 ? -12.222 6.554 -11.719 1.00 89.19 190 ASP A O 1
ATOM 1562 N N . TRP A 1 191 ? -10.466 5.453 -10.902 1.00 91.50 191 TRP A N 1
ATOM 1563 C CA . TRP A 1 191 ? -9.521 6.335 -11.570 1.00 91.50 191 TRP A CA 1
ATOM 1564 C C . TRP A 1 191 ? -9.311 5.915 -13.019 1.00 91.50 191 TRP A C 1
ATOM 1566 O O . TRP A 1 191 ? -8.915 4.784 -13.299 1.00 91.50 191 TRP A O 1
ATOM 1576 N N . VAL A 1 192 ? -9.534 6.865 -13.922 1.00 88.06 192 VAL A N 1
ATOM 1577 C CA . VAL A 1 192 ? -9.278 6.727 -15.353 1.00 88.06 192 VAL A CA 1
ATOM 1578 C C . VAL A 1 192 ? -8.152 7.697 -15.719 1.00 88.06 192 VAL A C 1
ATOM 1580 O O . VAL A 1 192 ? -8.262 8.882 -15.389 1.00 88.06 192 VAL A O 1
ATOM 1583 N N . PRO A 1 193 ? -7.062 7.230 -16.354 1.00 87.50 193 PRO A N 1
ATOM 1584 C CA . PRO A 1 193 ? -5.978 8.107 -16.774 1.00 87.50 193 PRO A CA 1
ATOM 1585 C C . PRO A 1 193 ? -6.461 9.108 -17.825 1.00 87.50 193 PRO A C 1
ATOM 1587 O O . PRO A 1 193 ? -7.028 8.727 -18.846 1.00 87.50 193 PRO A O 1
ATOM 1590 N N . GLU A 1 194 ? -6.166 10.387 -17.607 1.00 84.12 194 GLU A N 1
ATOM 1591 C CA . GLU A 1 194 ? -6.266 11.414 -18.642 1.00 84.12 194 GLU A CA 1
ATOM 1592 C C . GLU A 1 194 ? -4.940 11.460 -19.409 1.00 84.12 194 GLU A C 1
ATOM 1594 O O . GLU A 1 194 ? -3.894 11.796 -18.848 1.00 84.12 194 GLU A O 1
ATOM 1599 N N . PHE A 1 195 ? -4.974 11.082 -20.684 1.00 80.38 195 PHE A N 1
ATOM 1600 C CA . PHE A 1 195 ? -3.803 11.038 -21.557 1.00 80.38 195 PHE A CA 1
ATOM 1601 C C . PHE A 1 195 ? -3.843 12.154 -22.611 1.00 80.38 195 PHE A C 1
ATOM 1603 O O . PHE A 1 195 ? -4.883 12.756 -22.879 1.00 80.38 195 PHE A O 1
ATOM 1610 N N . TYR A 1 196 ? -2.680 12.472 -23.186 1.00 79.62 196 TYR A N 1
ATOM 1611 C CA . TYR A 1 196 ? -2.558 13.482 -24.237 1.00 79.62 196 TYR A CA 1
ATOM 1612 C C . TYR A 1 196 ? -2.664 12.824 -25.616 1.00 79.62 196 TYR A C 1
ATOM 1614 O O . TYR A 1 196 ? -1.771 12.078 -26.004 1.00 79.62 196 TYR A O 1
ATOM 1622 N N . ASN A 1 197 ? -3.714 13.154 -26.370 1.00 72.69 197 ASN A N 1
ATOM 1623 C CA . ASN A 1 197 ? -3.924 12.629 -27.733 1.00 72.69 197 ASN A CA 1
ATOM 1624 C C . ASN A 1 197 ? -3.148 13.421 -28.792 1.00 72.69 197 ASN A C 1
ATOM 1626 O O . ASN A 1 197 ? -2.899 12.944 -29.893 1.00 72.69 197 ASN A O 1
ATOM 1630 N N . ASP A 1 198 ? -2.797 14.665 -28.470 1.00 78.69 198 ASP A N 1
ATOM 1631 C CA . ASP A 1 198 ? -2.211 15.609 -29.408 1.00 78.69 198 ASP A CA 1
ATOM 1632 C C . ASP A 1 198 ? -0.848 16.078 -28.901 1.00 78.69 198 ASP A C 1
ATOM 1634 O O . ASP A 1 198 ? -0.737 16.791 -27.898 1.00 78.69 198 ASP A O 1
ATOM 1638 N N . THR A 1 199 ? 0.197 15.688 -29.628 1.00 78.44 199 THR A N 1
ATOM 1639 C CA . THR A 1 199 ? 1.583 16.063 -29.334 1.00 78.44 199 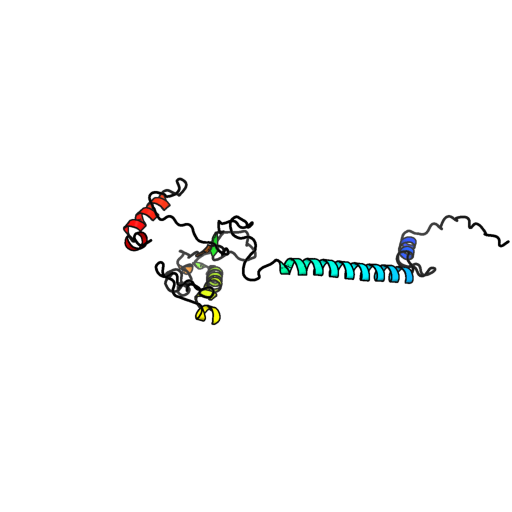THR A CA 1
ATOM 1640 C C . THR A 1 199 ? 1.845 17.563 -29.516 1.00 78.44 199 THR A C 1
ATOM 1642 O O . THR A 1 199 ? 2.840 18.077 -29.007 1.00 78.44 199 THR A O 1
ATOM 1645 N N . GLU A 1 200 ? 0.948 18.299 -30.180 1.00 78.38 200 GLU A N 1
ATOM 1646 C CA . GLU A 1 200 ? 1.022 19.761 -30.303 1.00 78.38 200 GLU A CA 1
ATOM 1647 C C . GLU A 1 200 ? 0.468 20.482 -29.062 1.00 78.38 200 GLU A C 1
ATOM 1649 O O . GLU A 1 200 ? 0.791 21.647 -28.816 1.00 78.38 200 GLU A O 1
ATOM 1654 N N . LYS A 1 201 ? -0.327 19.789 -28.235 1.00 82.12 201 LYS A N 1
ATOM 1655 C CA . LYS A 1 201 ? -0.983 20.337 -27.033 1.00 82.12 201 LYS A CA 1
ATOM 1656 C C . LYS A 1 201 ? -0.354 19.834 -25.736 1.00 82.12 201 LYS A C 1
ATOM 1658 O O . LYS A 1 201 ? -1.041 19.636 -24.734 1.00 82.12 201 LYS A O 1
ATOM 1663 N N . LEU A 1 202 ? 0.963 19.656 -25.733 1.00 86.00 202 LEU A N 1
ATOM 1664 C CA . LEU A 1 202 ? 1.694 19.272 -24.529 1.00 86.00 202 LEU A CA 1
ATOM 1665 C C . LEU A 1 202 ? 1.833 20.457 -23.549 1.00 86.00 202 LEU A C 1
ATOM 1667 O O . LEU A 1 202 ? 1.970 21.612 -23.971 1.00 86.00 202 LEU A O 1
ATOM 1671 N N . PRO A 1 203 ? 1.838 20.208 -22.225 1.00 86.31 203 PRO A N 1
ATOM 1672 C CA . PRO A 1 203 ? 1.995 21.250 -21.215 1.00 86.31 203 PRO A CA 1
ATOM 1673 C C . PRO A 1 203 ? 3.259 22.095 -21.409 1.00 86.31 203 PRO A C 1
ATOM 1675 O O . PRO A 1 203 ? 4.347 21.589 -21.691 1.00 86.31 203 PRO A O 1
ATOM 1678 N N . LYS A 1 204 ? 3.150 23.411 -21.183 1.00 87.31 204 LYS A N 1
ATOM 1679 C CA . LYS A 1 204 ? 4.288 24.335 -21.347 1.00 87.31 204 LYS A CA 1
ATOM 1680 C C . LYS A 1 204 ? 5.460 23.985 -20.427 1.00 87.31 204 LYS A C 1
ATOM 1682 O O . LYS A 1 204 ? 6.602 24.066 -20.865 1.00 87.31 204 LYS A O 1
ATOM 1687 N N . ASN A 1 205 ? 5.165 23.552 -19.203 1.00 89.50 205 ASN A N 1
ATOM 1688 C CA . ASN A 1 205 ? 6.126 23.160 -18.171 1.00 89.50 205 ASN A CA 1
ATOM 1689 C C . ASN A 1 205 ? 6.736 21.760 -18.363 1.00 89.50 205 ASN A C 1
ATOM 1691 O O . ASN A 1 205 ? 7.611 21.391 -17.586 1.00 89.50 205 ASN A O 1
ATOM 1695 N N . MET A 1 206 ? 6.293 20.980 -19.355 1.00 89.06 206 MET A N 1
ATOM 1696 C CA . MET A 1 206 ? 6.932 19.704 -19.675 1.00 89.06 206 MET A CA 1
ATOM 1697 C C . MET A 1 206 ? 8.358 19.954 -20.218 1.00 89.06 206 MET A C 1
ATOM 1699 O O . MET A 1 206 ? 8.523 20.858 -21.049 1.00 89.06 206 MET A O 1
ATOM 1703 N N . PRO A 1 207 ? 9.373 19.187 -19.770 1.00 93.25 207 PRO A N 1
ATOM 1704 C CA . PRO A 1 207 ? 10.748 19.300 -20.260 1.00 93.25 207 PRO A CA 1
ATOM 1705 C C . PRO A 1 207 ? 10.846 19.169 -21.785 1.00 93.25 207 PRO A C 1
ATOM 1707 O O . PRO A 1 207 ? 10.088 18.417 -22.399 1.00 93.25 207 PRO A O 1
ATOM 1710 N N . GLN A 1 208 ? 11.746 19.937 -22.407 1.00 90.69 208 GLN A N 1
ATOM 1711 C CA . GLN A 1 208 ? 11.835 20.004 -23.869 1.00 90.69 208 GLN A CA 1
ATOM 1712 C C . GLN A 1 208 ? 12.321 18.686 -24.479 1.00 90.69 208 GLN A C 1
ATOM 1714 O O . GLN A 1 208 ? 11.752 18.229 -25.460 1.00 90.69 208 GLN A O 1
ATOM 1719 N N . ASP A 1 209 ? 13.295 18.042 -23.845 1.00 91.88 209 ASP A N 1
ATOM 1720 C CA . ASP A 1 209 ? 13.792 16.713 -24.200 1.00 91.88 209 ASP A CA 1
ATOM 1721 C C . ASP A 1 209 ? 12.675 15.659 -24.212 1.00 91.88 209 ASP A C 1
ATOM 1723 O O . ASP A 1 209 ? 12.590 14.853 -25.137 1.00 91.88 209 ASP A O 1
ATOM 1727 N N . LEU A 1 210 ? 11.764 15.708 -23.236 1.00 88.50 210 LEU A N 1
ATOM 1728 C CA . LEU A 1 210 ? 10.610 14.811 -23.199 1.00 88.50 210 LEU A CA 1
ATOM 1729 C C . LEU A 1 210 ? 9.608 15.114 -24.322 1.00 88.50 210 LEU A C 1
ATOM 1731 O O . LEU A 1 210 ? 9.096 14.187 -24.946 1.00 88.50 210 LEU A O 1
ATOM 1735 N N . LYS A 1 211 ? 9.346 16.394 -24.619 1.00 87.69 211 LYS A N 1
ATOM 1736 C CA . LYS A 1 211 ? 8.499 16.778 -25.765 1.00 87.69 211 LYS A CA 1
ATOM 1737 C C . LYS A 1 211 ? 9.094 16.284 -27.079 1.00 87.69 211 LYS A C 1
ATOM 1739 O O . LYS A 1 211 ? 8.368 15.757 -27.919 1.00 87.69 211 LYS A O 1
ATOM 1744 N N . ASP A 1 212 ? 10.402 16.443 -27.248 1.00 88.88 212 ASP A N 1
ATOM 1745 C CA . ASP A 1 212 ? 11.119 16.015 -28.446 1.00 88.88 212 ASP A CA 1
ATOM 1746 C C . ASP A 1 212 ? 11.075 14.487 -28.585 1.00 88.88 212 ASP A C 1
ATOM 1748 O O . ASP A 1 212 ? 10.816 13.982 -29.678 1.00 88.88 212 ASP A O 1
ATOM 1752 N N . HIS A 1 213 ? 11.220 13.752 -27.477 1.00 86.06 213 HIS A N 1
ATOM 1753 C CA . HIS A 1 213 ? 11.062 12.298 -27.456 1.00 86.06 213 HIS A CA 1
ATOM 1754 C C . HIS A 1 213 ? 9.642 11.856 -27.848 1.00 86.06 213 HIS A C 1
ATOM 1756 O O . HIS A 1 213 ? 9.493 11.030 -28.746 1.00 86.06 213 HIS A O 1
ATOM 1762 N N . ILE A 1 214 ? 8.599 12.452 -27.255 1.00 85.38 214 ILE A N 1
ATOM 1763 C CA . ILE A 1 214 ? 7.191 12.156 -27.591 1.00 85.38 214 ILE A CA 1
ATOM 1764 C C . ILE A 1 214 ? 6.914 12.424 -29.080 1.00 85.38 214 ILE A C 1
ATOM 1766 O O . ILE A 1 214 ? 6.275 11.618 -29.760 1.00 85.38 214 ILE A O 1
ATOM 1770 N N . ASN A 1 215 ? 7.424 13.539 -29.611 1.00 83.94 215 ASN A N 1
ATOM 1771 C CA . ASN A 1 215 ? 7.308 13.866 -31.033 1.00 83.94 215 ASN A CA 1
ATOM 1772 C C . ASN A 1 215 ? 8.076 12.878 -31.926 1.00 83.94 215 ASN A C 1
ATOM 1774 O O . ASN A 1 215 ? 7.621 12.571 -33.028 1.00 83.94 215 ASN A O 1
ATOM 1778 N N . GLY A 1 216 ? 9.220 12.370 -31.462 1.00 83.31 216 GLY A N 1
ATOM 1779 C CA . GLY A 1 216 ? 9.974 11.313 -32.132 1.00 83.31 216 GLY A CA 1
ATOM 1780 C C . GLY A 1 216 ? 9.175 10.013 -32.234 1.00 83.31 216 GLY A C 1
ATOM 1781 O O . GLY A 1 216 ? 9.032 9.467 -33.329 1.00 83.31 216 GLY A O 1
ATOM 1782 N N . GLU A 1 217 ? 8.583 9.561 -31.129 1.00 79.44 217 GLU A N 1
ATOM 1783 C CA . GLU A 1 217 ? 7.795 8.320 -31.070 1.00 79.44 217 GLU A CA 1
ATOM 1784 C C . GLU A 1 217 ? 6.555 8.349 -31.972 1.00 79.44 217 GLU A C 1
ATOM 1786 O O . GLU A 1 217 ? 6.243 7.349 -32.623 1.00 79.44 217 GLU A O 1
ATOM 1791 N N . LYS A 1 218 ? 5.895 9.509 -32.110 1.00 71.56 218 LYS A N 1
ATOM 1792 C CA . LYS A 1 218 ? 4.787 9.696 -33.067 1.00 71.56 218 LYS A CA 1
ATOM 1793 C C . LYS A 1 218 ? 5.174 9.291 -34.494 1.00 71.56 218 LYS A C 1
ATOM 1795 O O . LYS A 1 218 ? 4.356 8.724 -35.216 1.00 71.56 218 LYS A O 1
ATOM 1800 N N . ASN A 1 219 ? 6.418 9.553 -34.896 1.00 64.75 219 ASN A N 1
ATOM 1801 C CA . ASN A 1 219 ? 6.908 9.223 -36.234 1.00 64.75 219 ASN A CA 1
ATOM 1802 C C . ASN A 1 219 ? 7.261 7.734 -36.382 1.00 64.75 219 ASN A C 1
ATOM 1804 O O . ASN A 1 219 ? 7.168 7.195 -37.484 1.00 64.75 219 ASN A O 1
ATOM 1808 N N . HIS A 1 220 ? 7.644 7.065 -35.290 1.00 62.81 220 HIS A N 1
ATOM 1809 C CA . HIS A 1 220 ? 8.008 5.644 -35.281 1.00 62.81 220 HIS A CA 1
ATOM 1810 C C . HIS A 1 220 ? 6.795 4.711 -35.153 1.00 62.81 220 HIS A C 1
ATOM 1812 O O . HIS A 1 220 ? 6.782 3.646 -35.768 1.00 62.81 220 HIS A O 1
ATOM 1818 N N . ASN A 1 221 ? 5.755 5.131 -34.427 1.00 56.28 221 ASN A N 1
ATOM 1819 C CA . ASN A 1 221 ? 4.564 4.333 -34.121 1.00 56.28 221 ASN A CA 1
ATOM 1820 C C . ASN A 1 221 ? 3.271 4.978 -34.652 1.00 56.28 221 ASN A C 1
ATOM 1822 O O . ASN A 1 221 ? 2.244 4.994 -33.974 1.00 56.28 221 ASN A O 1
ATOM 1826 N N . ALA A 1 222 ? 3.299 5.487 -35.888 1.00 53.53 222 ALA A N 1
ATOM 1827 C CA . ALA A 1 222 ? 2.187 6.232 -36.489 1.00 53.53 222 ALA A CA 1
ATOM 1828 C C . ALA A 1 222 ? 0.825 5.502 -36.443 1.00 53.53 222 ALA A C 1
ATOM 1830 O O . ALA A 1 222 ? -0.202 6.164 -36.352 1.00 53.53 222 ALA A O 1
ATOM 1831 N N . LYS A 1 223 ? 0.807 4.158 -36.447 1.00 49.28 223 LYS A N 1
ATOM 1832 C CA . LYS A 1 223 ? -0.422 3.349 -36.320 1.00 49.28 223 LYS A CA 1
ATOM 1833 C C . LYS A 1 223 ? -1.024 3.340 -34.911 1.00 49.28 223 LYS A C 1
ATOM 1835 O O . LYS A 1 223 ? -2.238 3.379 -34.789 1.00 49.28 223 LYS A O 1
ATOM 1840 N N . ALA A 1 224 ? -0.196 3.329 -33.865 1.00 49.31 224 ALA A N 1
ATOM 1841 C CA . ALA A 1 224 ? -0.678 3.322 -32.482 1.00 49.31 224 ALA A CA 1
ATOM 1842 C C . ALA A 1 224 ? -1.250 4.685 -32.065 1.00 49.31 224 ALA A C 1
ATOM 1844 O O . ALA A 1 224 ? -2.098 4.746 -31.191 1.00 49.31 224 ALA A O 1
ATOM 1845 N N . VAL A 1 225 ? -0.803 5.773 -32.703 1.00 46.34 225 VAL A N 1
ATOM 1846 C CA . VAL A 1 225 ? -1.270 7.141 -32.418 1.00 46.34 225 VAL A CA 1
ATOM 1847 C C . VAL A 1 225 ? -2.461 7.545 -33.301 1.00 46.34 225 VAL A C 1
ATOM 1849 O O . VAL A 1 225 ? -3.213 8.434 -32.924 1.00 46.34 225 VAL A O 1
ATOM 1852 N N . SER A 1 226 ? -2.658 6.922 -34.473 1.00 43.38 226 SER A N 1
ATOM 1853 C CA . SER A 1 226 ? -3.764 7.259 -35.390 1.00 43.38 226 SER A CA 1
ATOM 1854 C C . SER A 1 226 ? -5.080 6.530 -35.110 1.00 43.38 226 SER A C 1
ATOM 1856 O O . SER A 1 226 ? -6.109 6.934 -35.643 1.00 43.38 226 SER A O 1
ATOM 1858 N N . GLU A 1 227 ? -5.039 5.434 -34.350 1.00 42.25 227 GLU A N 1
ATOM 1859 C CA . GLU A 1 227 ? -6.211 4.620 -33.979 1.00 42.25 227 GLU A CA 1
ATOM 1860 C C . GLU A 1 227 ? -6.668 4.864 -32.524 1.00 42.25 227 GLU A C 1
ATOM 1862 O O . GLU A 1 227 ? -7.533 4.145 -32.028 1.00 42.25 227 GLU A O 1
ATOM 1867 N N . MET A 1 228 ? -6.114 5.891 -31.862 1.00 45.97 228 MET A N 1
ATOM 1868 C CA . MET A 1 228 ? -6.524 6.386 -30.537 1.00 45.97 228 MET A CA 1
ATOM 1869 C C . MET A 1 228 ? -7.363 7.662 -30.634 1.00 45.97 228 MET A C 1
ATOM 1871 O O . MET A 1 228 ? -7.015 8.548 -31.450 1.00 45.97 228 MET A O 1
#

pLDDT: mean 85.0, std 13.04, range [39.03, 98.56]

Secondary structure (DSSP, 8-state):
---------PPPP---HHHHHHHHHEETTTTEETTEEHHHHHHHHHHHHHHHHHHHHHHHHHHHHHHTT--SSS-SS-GGGSSS-SS--EEEESPPPGGGTT-------GGGTTTHHHHHHHHHHHHHHHS--HHHHHHEE--BTTB----TT-EE----TT-TTSSGGGGGGGGGT----EEEEPP-TT--------GGG--TTS-HHHHHHHHHHHHH-HHHHH--